Protein AF-A0A2P4X3E7-F1 (afdb_monomer)

Secondary structure (DSSP, 8-state):
-HHHHHHHHHHTT--HHHHHHHHSTTSTTGGGTS-GGGHHHHHHHHHHHHHHHHHHTTPPP-HHHHHHHHHHHIIIIIIIS-GGGT--TTS-HHHHTTSSHHHHHHHHHHHHH-SSSS--HHHHHHHHHHHHHHHHHHHHHTTTTSSPPPPPPPPPPPPPPPS--------------

Organism: NCBI:txid4796

Solvent-accessible surface area (backbone atoms only — not comparable to full-atom values): 10955 Å² total; per-residue (Å²): 107,71,71,59,52,55,54,45,38,56,73,44,65,47,54,68,70,61,50,50,58,42,69,35,90,80,35,63,61,46,56,30,57,42,56,81,90,45,42,70,59,41,51,56,50,38,59,50,49,45,53,51,51,26,60,76,66,75,41,86,77,60,63,70,37,52,52,51,40,47,56,50,44,47,50,47,55,66,68,70,33,61,57,81,78,70,38,51,49,91,56,56,67,78,64,62,72,60,49,62,62,66,57,54,49,48,51,51,52,52,58,73,70,46,94,51,100,78,62,54,70,69,56,48,54,52,52,53,52,50,55,51,52,54,48,54,49,53,59,65,29,36,87,69,70,76,39,84,81,78,87,74,82,78,83,79,78,79,78,82,81,79,87,82,75,79,79,83,76,77,83,79,84,72,89,79,136

Mean predicted aligned error: 15.03 Å

Radius of gyration: 23.13 Å; Cα contacts (8 Å, |Δi|>4): 95; chains: 1; bounding box: 70×56×54 Å

Structure (mmCIF, N/CA/C/O backbone):
data_AF-A0A2P4X3E7-F1
#
_entry.id   AF-A0A2P4X3E7-F1
#
loop_
_atom_site.group_PDB
_atom_site.id
_atom_site.type_symbol
_atom_site.label_atom_id
_atom_site.label_alt_id
_atom_site.label_comp_id
_atom_site.label_asym_id
_atom_site.label_entity_id
_atom_site.label_seq_id
_atom_site.pdbx_PDB_ins_code
_atom_site.Cartn_x
_atom_site.Cartn_y
_atom_site.Cartn_z
_atom_site.occupancy
_atom_site.B_iso_or_equiv
_atom_site.auth_seq_id
_atom_site.auth_comp_id
_atom_site.auth_asym_id
_atom_site.auth_atom_id
_atom_site.pdbx_PDB_model_num
ATOM 1 N N . MET A 1 1 ? 3.777 0.579 -2.668 1.00 79.69 1 MET A N 1
ATOM 2 C CA . MET A 1 1 ? 2.932 1.342 -1.720 1.00 79.69 1 MET A CA 1
ATOM 3 C C . MET A 1 1 ? 2.208 0.460 -0.695 1.00 79.69 1 MET A C 1
ATOM 5 O O . MET A 1 1 ? 2.478 0.625 0.487 1.00 79.69 1 MET A O 1
ATOM 9 N N . LYS A 1 2 ? 1.379 -0.521 -1.100 1.00 82.88 2 LYS A N 1
ATOM 10 C CA . LYS A 1 2 ? 0.604 -1.408 -0.194 1.00 82.88 2 LYS A CA 1
ATOM 11 C C . LYS A 1 2 ? 1.372 -1.946 1.032 1.00 82.88 2 LYS A C 1
ATOM 13 O O . LYS A 1 2 ? 0.907 -1.806 2.158 1.00 82.88 2 LYS A O 1
ATOM 18 N N . GLN A 1 3 ? 2.588 -2.471 0.849 1.00 86.12 3 GLN A N 1
ATOM 19 C CA . GLN A 1 3 ? 3.410 -2.963 1.969 1.00 86.12 3 GLN A CA 1
ATOM 20 C C . GLN A 1 3 ? 3.812 -1.861 2.968 1.00 86.12 3 GLN A C 1
ATOM 22 O O . GLN A 1 3 ? 3.872 -2.103 4.173 1.00 86.12 3 GLN A O 1
ATOM 27 N N . ALA A 1 4 ? 4.098 -0.651 2.483 1.00 89.19 4 ALA A N 1
ATOM 28 C CA . ALA A 1 4 ? 4.439 0.486 3.335 1.00 89.19 4 ALA A CA 1
ATOM 29 C C . ALA A 1 4 ? 3.218 0.961 4.135 1.00 89.19 4 ALA A C 1
ATOM 31 O O . ALA A 1 4 ? 3.348 1.213 5.332 1.00 89.19 4 ALA A O 1
ATOM 32 N N . LEU A 1 5 ? 2.036 0.988 3.506 1.00 92.75 5 LEU A N 1
ATOM 33 C CA . LEU A 1 5 ? 0.773 1.293 4.182 1.00 92.75 5 LEU A CA 1
ATOM 34 C C . LEU A 1 5 ? 0.484 0.280 5.293 1.00 92.75 5 LEU A C 1
ATOM 36 O O . LEU A 1 5 ? 0.276 0.681 6.433 1.00 92.75 5 LEU A O 1
ATOM 40 N N . ARG A 1 6 ? 0.605 -1.024 5.011 1.00 92.62 6 ARG A N 1
ATOM 41 C CA . ARG A 1 6 ? 0.424 -2.080 6.023 1.00 92.62 6 ARG A CA 1
ATOM 42 C C . ARG A 1 6 ? 1.380 -1.935 7.206 1.00 92.62 6 ARG A C 1
ATOM 44 O O . ARG A 1 6 ? 0.975 -2.093 8.353 1.00 92.62 6 ARG A O 1
ATOM 51 N N . ARG A 1 7 ? 2.652 -1.606 6.957 1.00 94.00 7 ARG A N 1
ATOM 52 C CA . ARG A 1 7 ? 3.623 -1.330 8.032 1.00 94.00 7 ARG A CA 1
ATOM 53 C C . ARG A 1 7 ? 3.240 -0.098 8.850 1.00 94.00 7 ARG A C 1
ATOM 55 O O . ARG A 1 7 ? 3.413 -0.110 10.062 1.00 94.00 7 ARG A O 1
ATOM 62 N N . ALA A 1 8 ? 2.732 0.950 8.207 1.00 94.94 8 ALA A N 1
ATOM 63 C CA . ALA A 1 8 ? 2.286 2.150 8.898 1.00 94.94 8 ALA A CA 1
ATOM 64 C C . ALA A 1 8 ? 1.054 1.894 9.774 1.00 94.94 8 ALA A C 1
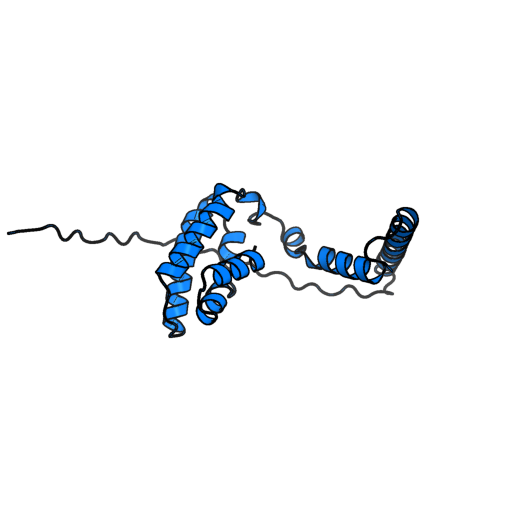ATOM 66 O O . ALA A 1 8 ? 1.071 2.298 10.930 1.00 94.94 8 ALA A O 1
ATOM 67 N N . MET A 1 9 ? 0.059 1.149 9.284 1.00 95.75 9 MET A N 1
ATOM 68 C CA . MET A 1 9 ? -1.118 0.767 10.079 1.00 95.75 9 MET A CA 1
ATOM 69 C C . MET A 1 9 ? -0.726 0.017 11.355 1.00 95.75 9 MET A C 1
ATOM 71 O O . MET A 1 9 ? -1.218 0.330 12.436 1.00 95.75 9 MET A O 1
ATOM 75 N N . LYS A 1 10 ? 0.239 -0.909 11.247 1.00 94.56 10 LYS A N 1
ATOM 76 C CA . LYS A 1 10 ? 0.789 -1.625 12.406 1.00 94.56 10 LYS A CA 1
ATOM 77 C C . LYS A 1 10 ? 1.484 -0.699 13.405 1.00 94.56 10 LYS A C 1
ATOM 79 O O . LYS A 1 10 ? 1.382 -0.931 14.603 1.00 94.56 10 LYS A O 1
ATOM 84 N N . ARG A 1 11 ? 2.167 0.355 12.940 1.00 94.94 11 ARG A N 1
ATOM 85 C CA . ARG A 1 11 ? 2.780 1.362 13.828 1.00 94.94 11 ARG A CA 1
ATOM 86 C C . ARG A 1 11 ? 1.740 2.206 14.562 1.00 94.94 11 ARG A C 1
ATOM 88 O O . ARG A 1 11 ? 1.947 2.484 15.732 1.00 94.94 11 ARG A O 1
ATOM 95 N N . CYS A 1 12 ? 0.625 2.535 13.911 1.00 93.88 12 CYS A N 1
ATOM 96 C CA . CYS A 1 12 ? -0.519 3.215 14.534 1.00 93.88 12 CYS A CA 1
ATOM 97 C C . CYS A 1 12 ? -1.386 2.265 15.389 1.00 93.88 12 CYS A C 1
ATOM 99 O O . CYS A 1 12 ? -2.482 2.631 15.809 1.00 93.88 12 CYS A O 1
ATOM 101 N N . ALA A 1 13 ? -0.934 1.021 15.606 1.00 95.25 13 ALA A N 1
ATOM 102 C CA . ALA A 1 13 ? -1.626 -0.013 16.372 1.00 95.25 13 ALA A CA 1
ATOM 103 C C . ALA A 1 13 ? -3.077 -0.277 15.921 1.00 95.25 13 ALA A C 1
ATOM 105 O O . ALA A 1 13 ? -3.926 -0.645 16.743 1.00 95.25 13 ALA A O 1
ATOM 106 N N . ILE A 1 14 ? -3.380 -0.078 14.631 1.00 95.12 14 ILE A N 1
ATOM 107 C CA . ILE A 1 14 ? -4.696 -0.395 14.060 1.00 95.12 14 ILE A CA 1
ATOM 108 C C . ILE A 1 14 ? -4.924 -1.914 14.198 1.00 95.12 14 ILE A C 1
ATOM 110 O O . ILE A 1 14 ? -4.010 -2.680 13.873 1.00 95.12 14 ILE A O 1
ATOM 114 N N . PRO A 1 15 ? -6.093 -2.363 14.700 1.00 95.00 15 PRO A N 1
ATOM 115 C CA . PRO A 1 15 ? -6.442 -3.781 14.787 1.00 95.00 15 PRO A CA 1
ATOM 116 C C . PRO A 1 15 ? -6.236 -4.521 13.462 1.00 95.00 15 PRO A C 1
ATOM 118 O O . PRO A 1 15 ? -6.411 -3.950 12.384 1.00 95.00 15 PRO A O 1
ATOM 121 N N . GLU A 1 16 ? -5.844 -5.794 13.530 1.00 93.75 16 GLU A N 1
ATOM 122 C CA . GLU A 1 16 ? -5.497 -6.561 12.326 1.00 93.75 16 GLU A CA 1
ATOM 123 C C . GLU A 1 16 ? -6.703 -6.714 11.387 1.00 93.75 16 GLU A C 1
ATOM 125 O O . GLU A 1 16 ? -6.531 -6.573 10.180 1.00 93.75 16 GLU A O 1
ATOM 130 N N . ASP A 1 17 ? -7.915 -6.874 11.918 1.00 93.81 17 ASP A N 1
ATOM 131 C CA . ASP A 1 17 ? -9.139 -6.996 11.115 1.00 93.81 17 ASP A CA 1
ATOM 132 C C . ASP A 1 17 ? -9.420 -5.717 10.308 1.00 93.81 17 ASP A C 1
ATOM 134 O O . ASP A 1 17 ? -9.650 -5.768 9.098 1.00 93.81 17 ASP A O 1
ATOM 138 N N . GLU A 1 18 ? -9.270 -4.544 10.934 1.00 94.44 18 GLU A N 1
ATOM 139 C CA . GLU A 1 18 ? -9.364 -3.247 10.250 1.00 94.44 18 GLU A CA 1
ATOM 140 C C . GLU A 1 18 ? -8.248 -3.078 9.201 1.00 94.44 18 GLU A C 1
ATOM 142 O O . GLU A 1 18 ? -8.476 -2.563 8.101 1.00 94.44 18 GLU A O 1
ATOM 147 N N . CYS A 1 19 ? -7.030 -3.544 9.508 1.00 93.44 19 CYS A N 1
ATOM 148 C CA . CYS A 1 19 ? -5.923 -3.535 8.552 1.00 93.44 19 CYS A CA 1
ATOM 149 C C . CYS A 1 19 ? -6.231 -4.403 7.327 1.00 93.44 19 CYS A C 1
ATOM 151 O O . CYS A 1 19 ? -5.917 -4.002 6.207 1.00 93.44 19 CYS A O 1
ATOM 153 N N . LEU A 1 20 ? -6.801 -5.595 7.517 1.00 92.94 20 LEU A N 1
ATOM 154 C CA . LEU A 1 20 ? -7.159 -6.498 6.422 1.00 92.94 20 LEU A CA 1
ATOM 155 C C . LEU A 1 20 ? -8.230 -5.876 5.523 1.00 92.94 20 LEU A C 1
ATOM 157 O O . LEU A 1 20 ? -8.088 -5.911 4.299 1.00 92.94 20 LEU A O 1
ATOM 161 N N . ILE A 1 21 ? -9.229 -5.219 6.116 1.00 92.75 21 ILE A N 1
ATOM 162 C CA . ILE A 1 21 ? -10.257 -4.470 5.385 1.00 92.75 21 ILE A CA 1
ATOM 163 C C . ILE A 1 21 ? -9.619 -3.390 4.510 1.00 92.75 21 ILE A C 1
ATOM 165 O O . ILE A 1 21 ? -9.831 -3.377 3.298 1.00 92.75 21 ILE A O 1
ATOM 169 N N . GLY A 1 22 ? -8.765 -2.538 5.087 1.00 90.44 22 GLY A N 1
ATOM 170 C CA . GLY A 1 22 ? -8.054 -1.514 4.322 1.00 90.44 22 GLY A CA 1
ATOM 171 C C . GLY A 1 22 ? -7.183 -2.105 3.207 1.00 90.44 22 GLY A C 1
ATOM 172 O O . GLY A 1 22 ? -7.111 -1.569 2.106 1.00 90.44 22 GLY A O 1
ATOM 173 N N . MET A 1 23 ? -6.531 -3.239 3.465 1.00 92.62 23 MET A N 1
ATOM 174 C CA . MET A 1 23 ? -5.645 -3.910 2.508 1.00 92.62 23 MET A CA 1
ATOM 175 C C . MET A 1 23 ? -6.372 -4.700 1.412 1.00 92.62 23 MET A C 1
ATOM 177 O O . MET A 1 23 ? -5.713 -5.177 0.478 1.00 92.62 23 MET A O 1
ATOM 181 N N . THR A 1 24 ? -7.697 -4.827 1.506 1.00 89.75 24 THR A N 1
ATOM 182 C CA . THR A 1 24 ? -8.521 -5.514 0.511 1.00 89.75 24 THR A CA 1
ATOM 183 C C . THR A 1 24 ? -8.438 -4.797 -0.838 1.00 89.75 24 THR A C 1
ATOM 185 O O . THR A 1 24 ? -8.183 -3.594 -0.919 1.00 89.75 24 THR A O 1
ATOM 188 N N . GLN A 1 25 ? -8.604 -5.555 -1.922 1.00 83.38 25 GLN A N 1
ATOM 189 C CA . GLN A 1 25 ? -8.647 -4.992 -3.267 1.00 83.38 25 GLN A CA 1
ATOM 190 C C . GLN A 1 25 ? -9.795 -3.977 -3.410 1.00 83.38 25 GLN A C 1
ATOM 192 O O . GLN A 1 25 ? -10.888 -4.170 -2.866 1.00 83.38 25 GLN A O 1
ATOM 197 N N . GLY A 1 26 ? -9.524 -2.903 -4.149 1.00 82.31 26 GLY A N 1
ATOM 198 C CA . GLY A 1 26 ? -10.451 -1.800 -4.400 1.00 82.31 26 GLY A CA 1
ATOM 199 C C . GLY A 1 26 ? -10.543 -0.773 -3.269 1.00 82.31 26 GLY A C 1
ATOM 200 O O . GLY A 1 26 ? -11.503 -0.017 -3.242 1.00 82.31 26 GLY A O 1
ATOM 201 N N . VAL A 1 27 ? -9.590 -0.743 -2.332 1.00 90.31 27 VAL A N 1
ATOM 202 C CA . VAL A 1 27 ? -9.550 0.237 -1.232 1.00 90.31 27 VAL A CA 1
ATOM 203 C C . VAL A 1 27 ? -8.329 1.145 -1.400 1.00 90.31 27 VAL A C 1
ATOM 205 O O . VAL A 1 27 ? -8.408 2.173 -2.065 1.00 90.31 27 VAL A O 1
ATOM 208 N N . PHE A 1 28 ? -7.161 0.779 -0.858 1.00 89.69 28 PHE A N 1
ATOM 209 C CA . PHE A 1 28 ? -5.951 1.609 -0.995 1.00 89.69 28 PHE A CA 1
ATOM 210 C C . PHE A 1 28 ? -5.301 1.559 -2.383 1.00 89.69 28 PHE A C 1
ATOM 212 O O . PHE A 1 28 ? -4.601 2.496 -2.757 1.00 89.69 28 PHE A O 1
ATOM 219 N N . ASP A 1 29 ? -5.479 0.475 -3.137 1.00 85.94 29 ASP A N 1
ATOM 220 C CA . ASP A 1 29 ? -5.048 0.377 -4.541 1.00 85.94 29 ASP A CA 1
ATOM 221 C C . ASP A 1 29 ? -5.764 1.367 -5.445 1.00 85.94 29 ASP A C 1
ATOM 223 O O . ASP A 1 29 ? -5.139 1.867 -6.376 1.00 85.94 29 ASP A O 1
ATOM 227 N N . THR A 1 30 ? -7.018 1.692 -5.149 1.00 87.38 30 THR A N 1
ATOM 228 C CA . THR A 1 30 ? -7.791 2.672 -5.911 1.00 87.38 30 THR A CA 1
ATOM 229 C C . THR A 1 30 ? -7.052 4.007 -6.002 1.00 87.38 30 THR A C 1
ATOM 231 O O . THR A 1 30 ? -6.933 4.571 -7.081 1.00 87.38 30 THR A O 1
ATOM 234 N N . LEU A 1 31 ? -6.419 4.459 -4.913 1.00 88.56 31 LEU A N 1
ATOM 235 C CA . LEU A 1 31 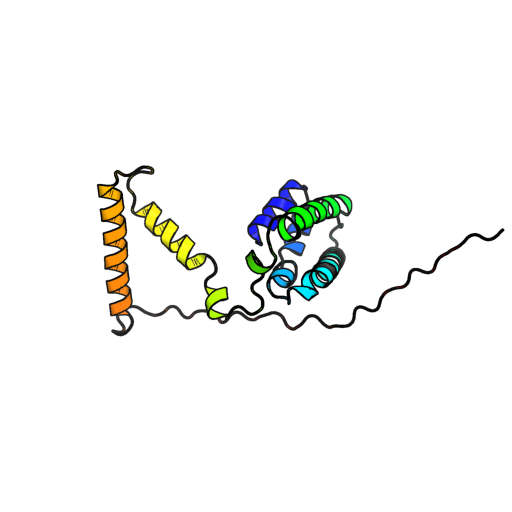? -5.640 5.704 -4.916 1.00 88.56 31 LEU A CA 1
ATOM 236 C C . LEU A 1 31 ? -4.470 5.687 -5.904 1.00 88.56 31 LEU A C 1
ATOM 238 O O . LEU A 1 31 ? -4.058 6.741 -6.369 1.00 88.56 31 LEU A O 1
ATOM 242 N N . THR A 1 32 ? -3.919 4.509 -6.209 1.00 87.00 32 THR A N 1
ATOM 243 C CA . THR A 1 32 ? -2.750 4.372 -7.090 1.00 87.00 32 THR A CA 1
ATOM 244 C C . THR A 1 32 ? -3.101 4.362 -8.570 1.00 87.00 32 THR A C 1
ATOM 246 O O . THR A 1 32 ? -2.191 4.390 -9.385 1.00 87.00 32 THR A O 1
ATOM 249 N N . VAL A 1 33 ? -4.385 4.284 -8.919 1.00 84.31 33 VAL A N 1
ATOM 250 C CA . VAL A 1 33 ? -4.845 4.103 -10.304 1.00 84.31 33 VAL A CA 1
ATOM 251 C C . VAL A 1 33 ? -5.850 5.162 -10.743 1.00 84.31 33 VAL A C 1
ATOM 253 O O . VAL A 1 33 ? -6.400 5.044 -11.827 1.00 84.31 33 VAL A O 1
ATOM 256 N N . ILE A 1 34 ? -6.113 6.169 -9.912 1.00 84.31 34 ILE A N 1
ATOM 257 C CA . ILE A 1 34 ? -7.006 7.288 -10.235 1.00 84.31 34 ILE A CA 1
ATOM 258 C C . ILE A 1 34 ? -6.206 8.482 -10.735 1.00 84.31 34 ILE A C 1
ATOM 260 O O . ILE A 1 34 ? -5.041 8.647 -10.375 1.00 84.31 34 ILE A O 1
ATOM 264 N N . GLU A 1 35 ? -6.848 9.337 -11.522 1.00 86.25 35 GLU A N 1
ATOM 265 C CA . GLU A 1 35 ? -6.251 10.583 -11.994 1.00 86.25 35 GLU A CA 1
ATOM 266 C C . GLU A 1 35 ? -5.716 11.438 -10.836 1.00 86.25 35 GLU A C 1
ATOM 268 O O . GLU A 1 35 ? -6.296 11.478 -9.747 1.00 86.25 35 GLU A O 1
ATOM 273 N N . HIS A 1 36 ? -4.593 12.125 -11.068 1.00 86.31 36 HIS A N 1
ATOM 274 C CA . HIS A 1 36 ? -3.872 12.861 -10.026 1.00 86.31 36 HIS A CA 1
ATOM 275 C C . HIS A 1 36 ? -4.756 13.915 -9.342 1.00 86.31 36 HIS A C 1
ATOM 277 O O . HIS A 1 36 ? -4.721 14.043 -8.119 1.00 86.31 36 HIS A O 1
ATOM 283 N N . GLU A 1 37 ? -5.606 14.602 -10.107 1.00 86.38 37 GLU A N 1
ATOM 284 C CA . GLU A 1 37 ? -6.549 15.607 -9.597 1.00 86.38 37 GLU A CA 1
ATOM 285 C C . GLU A 1 37 ? -7.642 14.998 -8.706 1.00 86.38 37 GLU A C 1
ATOM 287 O O . GLU A 1 37 ? -8.173 15.650 -7.807 1.00 86.38 37 GLU A O 1
ATOM 292 N N . GLN A 1 38 ? -7.953 13.715 -8.900 1.00 88.69 38 GLN A N 1
ATOM 293 C CA . GLN A 1 38 ? -8.983 13.012 -8.141 1.00 88.69 38 GLN A CA 1
ATOM 294 C C . GLN A 1 38 ? -8.446 12.406 -6.840 1.00 88.69 38 GLN A C 1
ATOM 296 O O . GLN A 1 38 ? -9.236 11.897 -6.048 1.00 88.69 38 GLN A O 1
ATOM 301 N N . VAL A 1 39 ? -7.136 12.461 -6.565 1.00 88.19 39 VAL A N 1
ATOM 302 C CA . VAL A 1 39 ? -6.526 11.805 -5.392 1.00 88.19 39 VAL A CA 1
ATOM 303 C C . VAL A 1 39 ? -7.131 12.285 -4.073 1.00 88.19 39 VAL A C 1
ATOM 305 O O . VAL A 1 39 ? -7.420 11.465 -3.200 1.00 88.19 39 VAL A O 1
ATOM 308 N N . GLU A 1 40 ? -7.401 13.582 -3.925 1.00 89.00 40 GLU A N 1
ATOM 309 C CA . GLU A 1 40 ? -8.040 14.107 -2.712 1.00 89.00 40 GLU A CA 1
ATOM 310 C C . GLU A 1 40 ? -9.465 13.566 -2.523 1.00 89.00 40 GLU A C 1
ATOM 312 O O . GLU A 1 40 ? -9.851 13.180 -1.414 1.00 89.00 40 GLU A O 1
ATOM 317 N N . ARG A 1 41 ? -10.243 13.475 -3.611 1.00 89.88 41 ARG A N 1
ATOM 318 C CA . ARG A 1 41 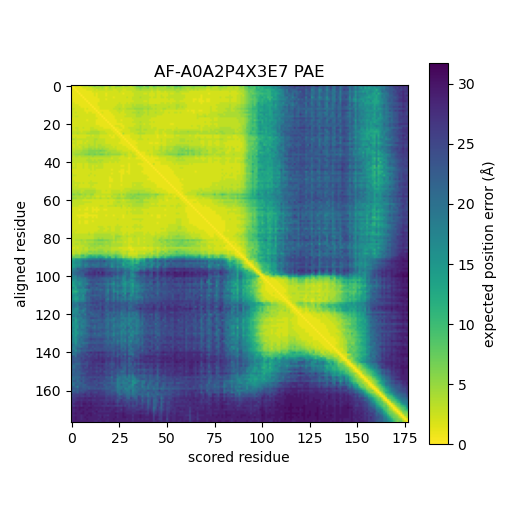? -11.587 12.871 -3.600 1.00 89.88 41 ARG A CA 1
ATOM 319 C C . ARG A 1 41 ? -11.505 11.370 -3.321 1.00 89.88 41 ARG A C 1
ATOM 321 O O . ARG A 1 41 ? -12.259 10.861 -2.493 1.00 89.88 41 ARG A O 1
ATOM 328 N N . GLY A 1 42 ? -10.529 10.690 -3.915 1.00 90.88 42 GLY A N 1
ATOM 329 C CA . GLY A 1 42 ? -10.222 9.286 -3.672 1.00 90.88 42 GLY A CA 1
ATOM 330 C C . GLY A 1 42 ? -9.922 9.006 -2.202 1.00 90.88 42 GLY A C 1
ATOM 331 O O . GLY A 1 42 ? -10.425 8.033 -1.653 1.00 90.88 42 GLY A O 1
ATOM 332 N N . ILE A 1 43 ? -9.174 9.875 -1.513 1.00 92.56 43 ILE A N 1
ATOM 333 C CA . ILE A 1 43 ? -8.897 9.714 -0.074 1.00 92.56 43 ILE A CA 1
ATOM 334 C C . ILE A 1 43 ? -10.191 9.785 0.744 1.00 92.56 43 ILE A C 1
ATOM 336 O O . ILE A 1 43 ? -10.389 8.964 1.645 1.00 92.56 43 ILE A O 1
ATOM 340 N N . LYS A 1 44 ? -11.088 10.733 0.439 1.00 93.31 44 LYS A N 1
ATOM 341 C CA . LYS A 1 44 ? -12.402 10.828 1.102 1.00 93.31 44 LYS A CA 1
ATOM 342 C C . LYS A 1 44 ? -13.224 9.559 0.868 1.00 93.31 44 LYS A C 1
ATOM 344 O O . LYS A 1 44 ? -13.783 9.015 1.821 1.00 93.31 44 LYS A O 1
ATOM 349 N N . TRP A 1 45 ? -13.228 9.062 -0.368 1.00 94.44 45 TRP A N 1
ATOM 350 C CA . TRP A 1 45 ? -13.891 7.814 -0.729 1.00 94.44 45 TRP A CA 1
ATOM 351 C C . TRP A 1 45 ? -13.312 6.622 0.046 1.00 94.44 45 TRP A C 1
ATOM 353 O O . TRP A 1 45 ? -14.066 5.922 0.711 1.00 94.44 45 TRP A O 1
ATOM 363 N N . VAL A 1 46 ? -11.985 6.453 0.093 1.00 93.81 46 VAL A N 1
ATOM 364 C CA . VAL A 1 46 ? -11.328 5.354 0.828 1.00 93.81 46 VAL A CA 1
ATOM 365 C C . VAL A 1 46 ? -11.624 5.410 2.327 1.00 93.81 46 VAL A C 1
ATOM 367 O O . VAL A 1 46 ? -11.868 4.379 2.949 1.00 93.81 46 VAL A O 1
ATOM 370 N N . ARG A 1 47 ? -11.645 6.606 2.932 1.00 94.38 47 ARG A N 1
ATOM 371 C CA . ARG A 1 47 ? -12.040 6.775 4.343 1.00 94.38 47 ARG A CA 1
ATOM 372 C C . ARG A 1 47 ? -13.461 6.274 4.596 1.00 94.38 47 ARG A C 1
ATOM 374 O O . ARG A 1 47 ? -13.701 5.638 5.621 1.00 94.38 47 ARG A O 1
ATOM 381 N N . ARG A 1 48 ? -14.393 6.574 3.688 1.00 93.56 48 ARG A N 1
ATOM 382 C CA . ARG A 1 48 ? -15.780 6.096 3.753 1.00 93.56 48 ARG A CA 1
ATOM 383 C C . ARG A 1 48 ? -15.856 4.587 3.525 1.00 93.56 48 ARG A C 1
ATOM 385 O O . ARG A 1 48 ? -16.501 3.904 4.310 1.00 93.56 48 ARG A O 1
ATOM 392 N N . GLU A 1 49 ? -15.143 4.081 2.526 1.00 94.25 49 GLU A N 1
ATOM 393 C CA . GLU A 1 49 ? -15.116 2.666 2.150 1.00 94.25 49 GLU A CA 1
ATOM 394 C C . GLU A 1 49 ? -14.628 1.779 3.302 1.00 94.25 49 GLU A C 1
ATOM 396 O O . GLU A 1 49 ? -15.255 0.774 3.625 1.00 94.25 49 GLU A O 1
ATOM 401 N N . ILE A 1 50 ? -13.551 2.176 3.991 1.00 93.38 50 ILE A N 1
ATOM 402 C CA . ILE A 1 50 ? -13.045 1.436 5.158 1.00 93.38 50 ILE A CA 1
ATOM 403 C C . ILE A 1 50 ? -14.106 1.392 6.261 1.00 93.38 50 ILE A C 1
ATOM 405 O O . ILE A 1 50 ? -14.365 0.325 6.808 1.00 93.38 50 ILE A O 1
ATOM 409 N N . LYS A 1 51 ? -14.761 2.520 6.566 1.00 94.12 51 LYS A N 1
ATOM 410 C CA . LYS A 1 51 ? -15.829 2.564 7.577 1.00 94.12 51 LYS A CA 1
ATOM 411 C C . LYS A 1 51 ? -17.007 1.665 7.202 1.00 94.12 51 LYS A C 1
ATOM 413 O O . LYS A 1 51 ? -17.495 0.931 8.055 1.00 94.12 51 LYS A O 1
ATOM 418 N N . GLN A 1 52 ? -17.443 1.708 5.943 1.00 93.44 52 GLN A N 1
ATOM 419 C CA . GLN A 1 52 ? -18.542 0.881 5.443 1.00 93.44 52 GLN A CA 1
ATOM 420 C C . GLN A 1 52 ? -18.203 -0.609 5.514 1.00 93.44 52 GLN A C 1
ATOM 422 O O . GLN A 1 52 ? -19.010 -1.393 6.007 1.00 93.44 52 GLN A O 1
ATOM 427 N N . ARG A 1 53 ? -16.994 -1.006 5.099 1.00 94.44 53 ARG A N 1
ATOM 428 C CA . ARG A 1 53 ? -16.553 -2.404 5.181 1.00 94.44 53 ARG A CA 1
ATOM 429 C C . ARG A 1 53 ? -16.343 -2.878 6.617 1.00 94.44 53 ARG A C 1
ATOM 431 O O . ARG A 1 53 ? -16.663 -4.024 6.904 1.00 94.44 53 ARG A O 1
ATOM 438 N N . CYS A 1 54 ? -15.871 -2.018 7.523 1.00 93.44 54 CYS A N 1
ATOM 439 C CA . CYS A 1 54 ? -15.833 -2.328 8.955 1.00 93.44 54 CYS A CA 1
ATOM 440 C C . CYS A 1 54 ? -17.241 -2.579 9.504 1.00 93.44 54 CYS A C 1
ATOM 442 O O . CYS A 1 54 ? -17.457 -3.597 10.151 1.00 93.44 54 CYS A O 1
ATOM 444 N N . ALA A 1 55 ? -18.212 -1.717 9.181 1.00 93.44 55 ALA A N 1
ATOM 445 C CA . ALA A 1 55 ? -19.600 -1.904 9.600 1.00 93.44 55 ALA A CA 1
ATOM 446 C C . ALA A 1 55 ? -20.211 -3.200 9.039 1.00 93.44 55 ALA A C 1
ATOM 448 O O . ALA A 1 55 ? -20.828 -3.955 9.782 1.00 93.44 55 ALA A O 1
ATOM 449 N N . ALA A 1 56 ? -19.991 -3.491 7.753 1.00 93.50 56 ALA A N 1
ATOM 450 C CA . ALA A 1 56 ? -20.480 -4.711 7.109 1.00 93.50 56 ALA A CA 1
ATOM 451 C C . ALA A 1 56 ? -19.835 -5.995 7.663 1.00 93.50 56 ALA A C 1
ATOM 453 O O . ALA A 1 56 ? -20.457 -7.052 7.633 1.00 93.50 56 ALA A O 1
ATOM 454 N N . ALA A 1 57 ? -18.598 -5.909 8.156 1.00 92.19 57 ALA A N 1
ATOM 455 C CA . ALA A 1 57 ? -17.878 -7.017 8.780 1.00 92.19 57 ALA A CA 1
ATOM 456 C C . ALA A 1 57 ? -18.078 -7.097 10.307 1.00 92.19 57 ALA A C 1
ATOM 458 O O . ALA A 1 57 ? -17.412 -7.903 10.950 1.00 92.19 57 ALA A O 1
ATOM 459 N N . GLU A 1 58 ? -18.938 -6.248 10.889 1.00 93.69 58 GLU A N 1
ATOM 460 C CA . GLU A 1 58 ? -19.142 -6.116 12.343 1.00 93.69 58 GLU A CA 1
ATOM 461 C C . GLU A 1 58 ? -17.843 -5.827 13.130 1.00 93.69 58 GLU A C 1
ATOM 463 O O . GLU A 1 58 ? -17.705 -6.152 14.309 1.00 93.69 58 GLU A O 1
ATOM 468 N N . VAL A 1 59 ? -16.877 -5.166 12.485 1.00 93.31 59 VAL A N 1
ATOM 469 C CA . VAL A 1 59 ? -15.599 -4.760 13.081 1.00 93.31 59 VAL A CA 1
ATOM 470 C C . VAL A 1 59 ? -15.701 -3.319 13.578 1.00 93.31 59 VAL A C 1
ATOM 472 O O . VAL A 1 59 ? -16.062 -2.406 12.833 1.00 93.31 59 VAL A O 1
ATOM 475 N N . ALA A 1 60 ? -15.333 -3.082 14.839 1.00 92.56 60 ALA A N 1
ATOM 476 C CA . ALA A 1 60 ? -15.282 -1.734 15.398 1.00 92.56 60 ALA A CA 1
ATOM 477 C C . ALA A 1 60 ? -14.229 -0.874 14.675 1.00 92.56 60 ALA A C 1
ATOM 479 O O . ALA A 1 60 ? -13.086 -1.291 14.516 1.00 92.56 60 ALA A O 1
ATOM 480 N N . TYR A 1 61 ? -14.602 0.341 14.264 1.00 93.44 61 TYR A N 1
ATOM 481 C CA . TYR A 1 61 ? -13.696 1.268 13.581 1.00 93.44 61 TYR A CA 1
ATOM 482 C C . TYR A 1 61 ? -12.931 2.152 14.579 1.00 93.44 61 TYR A C 1
ATOM 484 O O . TYR A 1 61 ? -13.521 2.966 15.297 1.00 93.44 61 TYR A O 1
ATOM 492 N N . SER A 1 62 ? -11.602 2.049 14.589 1.00 94.31 62 SER A N 1
ATOM 493 C CA . SER A 1 62 ? -10.728 2.793 15.504 1.00 94.31 62 SER A CA 1
ATOM 494 C C . SER A 1 62 ? -10.457 4.227 15.025 1.00 94.31 62 SER A C 1
ATOM 496 O O . SER A 1 62 ? -9.408 4.508 14.439 1.00 94.31 62 SER A O 1
ATOM 498 N N . VAL A 1 63 ? -11.375 5.161 15.302 1.00 93.38 63 VAL A N 1
ATOM 499 C CA . VAL A 1 63 ? -11.327 6.553 14.794 1.00 93.38 63 VAL A CA 1
ATOM 500 C C . VAL A 1 63 ? -9.973 7.243 15.010 1.00 93.38 63 VAL A C 1
ATOM 502 O O . VAL A 1 63 ? -9.376 7.718 14.041 1.00 93.38 63 VAL A O 1
ATOM 505 N N . GLU A 1 64 ? -9.455 7.261 16.241 1.00 95.12 64 GLU A N 1
ATOM 506 C CA . GLU A 1 64 ? -8.208 7.977 16.557 1.00 95.12 64 GLU A CA 1
ATOM 507 C C . GLU A 1 64 ? -6.973 7.347 15.897 1.00 95.12 64 GLU A C 1
ATOM 509 O O . GLU A 1 64 ? -6.101 8.056 15.395 1.00 95.12 64 GLU A O 1
ATOM 514 N N . LYS A 1 65 ? -6.921 6.013 15.798 1.00 95.69 65 LYS A N 1
ATOM 515 C CA . LYS A 1 65 ? -5.802 5.309 15.151 1.00 95.69 65 LYS A CA 1
ATOM 516 C C . LYS A 1 65 ? -5.782 5.555 13.646 1.00 95.69 65 LYS A C 1
ATOM 518 O O . LYS A 1 65 ? -4.726 5.780 13.054 1.00 95.69 65 LYS A O 1
ATOM 523 N N . TRP A 1 66 ? -6.959 5.567 13.021 1.00 95.88 66 TRP A N 1
ATOM 524 C CA . TRP A 1 66 ? -7.084 5.935 11.615 1.00 95.88 66 TRP A CA 1
ATOM 525 C C . TRP A 1 66 ? -6.723 7.398 11.375 1.00 95.88 66 TRP A C 1
ATOM 527 O O . TRP A 1 66 ? -6.069 7.698 10.380 1.00 95.88 66 TRP A O 1
ATOM 537 N N . LYS A 1 67 ? -7.082 8.311 12.282 1.00 95.94 67 LYS A N 1
ATOM 538 C CA . LYS A 1 67 ? -6.677 9.722 12.206 1.00 95.94 67 LYS A CA 1
ATOM 539 C C . LYS A 1 67 ? -5.152 9.882 12.232 1.00 95.94 67 LYS A C 1
ATOM 541 O O . LYS A 1 67 ? -4.606 10.639 11.423 1.00 95.94 67 LYS A O 1
ATOM 546 N N . GLU A 1 68 ? -4.458 9.134 13.089 1.00 96.12 68 GLU A N 1
ATOM 547 C CA . GLU A 1 68 ? -2.991 9.100 13.121 1.00 96.12 68 GLU A CA 1
ATOM 548 C C . GLU A 1 68 ? -2.410 8.546 11.809 1.00 96.12 68 GLU A C 1
ATOM 550 O O . GLU A 1 68 ? -1.523 9.157 11.202 1.00 96.12 68 GLU A O 1
ATOM 555 N N . PHE A 1 69 ? -2.958 7.433 11.313 1.00 96.88 69 PHE A N 1
ATOM 556 C CA . PHE A 1 69 ? -2.549 6.849 10.036 1.00 96.88 69 PHE A CA 1
ATOM 557 C C . PHE A 1 69 ? -2.732 7.822 8.865 1.00 96.88 69 PHE A C 1
ATOM 559 O O . PHE A 1 69 ? -1.839 7.946 8.027 1.00 96.88 69 PHE A O 1
ATOM 566 N N . TRP A 1 70 ? -3.856 8.536 8.799 1.0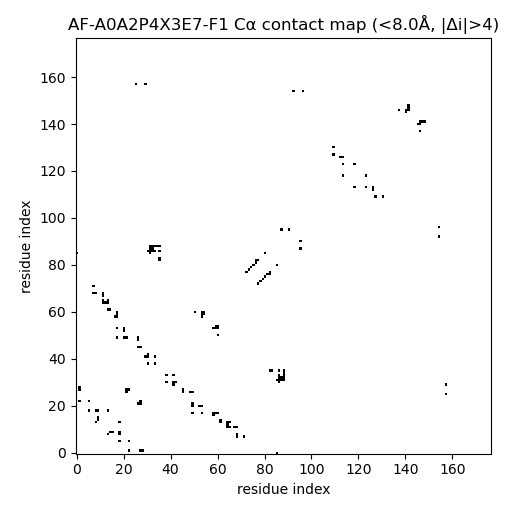0 96.31 70 TRP A N 1
ATOM 567 C CA . TRP A 1 70 ? -4.116 9.500 7.731 1.00 96.31 70 TRP A CA 1
ATOM 568 C C . TRP A 1 70 ? -3.194 10.715 7.810 1.00 96.31 70 TRP A C 1
ATOM 570 O O . TRP A 1 70 ? -2.694 11.157 6.778 1.00 96.31 70 TRP A O 1
ATOM 580 N N . SER A 1 71 ? -2.866 11.175 9.018 1.00 95.69 71 SER A N 1
ATOM 581 C CA . SER A 1 71 ? -1.841 12.207 9.227 1.00 95.69 71 SER A CA 1
ATOM 582 C C . SER A 1 71 ? -0.472 11.754 8.702 1.00 95.69 71 SER A C 1
ATOM 584 O O . SER A 1 71 ? 0.249 12.516 8.051 1.00 95.69 71 SER A O 1
ATOM 586 N N . TYR A 1 72 ? -0.107 10.489 8.943 1.00 95.38 72 TYR A N 1
ATOM 587 C CA . TYR A 1 72 ? 1.077 9.881 8.336 1.00 95.38 72 TYR A CA 1
ATOM 588 C C . TYR A 1 72 ? 0.967 9.829 6.807 1.00 95.38 72 TYR A C 1
ATOM 590 O O . TYR A 1 72 ? 1.914 10.217 6.122 1.00 95.38 72 TYR A O 1
ATOM 598 N N . PHE A 1 73 ? -0.171 9.375 6.277 1.00 94.62 73 PHE A N 1
ATOM 599 C CA . PHE A 1 73 ? -0.384 9.207 4.845 1.00 94.62 73 PHE A CA 1
ATOM 600 C C . PHE A 1 73 ? -0.212 10.526 4.097 1.00 94.62 73 PHE A C 1
ATOM 602 O O . PHE A 1 73 ? 0.561 10.582 3.149 1.00 94.62 73 PHE A O 1
ATOM 609 N N . GLU A 1 74 ? -0.870 11.592 4.549 1.00 94.00 74 GLU A N 1
ATOM 610 C CA . GLU A 1 74 ? -0.788 12.916 3.927 1.00 94.00 74 GLU A CA 1
ATOM 611 C C . GLU A 1 74 ? 0.647 13.455 3.966 1.00 94.00 74 GLU A C 1
ATOM 613 O O . GLU A 1 74 ? 1.187 13.913 2.958 1.00 94.00 74 GLU A O 1
ATOM 618 N N . ARG A 1 75 ? 1.323 13.333 5.114 1.00 94.94 75 ARG A N 1
ATOM 619 C CA . ARG A 1 75 ? 2.717 13.771 5.252 1.00 94.94 75 ARG A CA 1
ATOM 620 C C . ARG A 1 75 ? 3.664 13.012 4.323 1.00 94.94 75 ARG A C 1
ATOM 622 O O . ARG A 1 75 ? 4.556 13.621 3.743 1.00 94.94 75 ARG A O 1
ATOM 629 N N . THR A 1 76 ? 3.503 11.700 4.190 1.00 93.38 76 THR A N 1
ATOM 630 C CA . THR A 1 76 ? 4.423 10.876 3.399 1.00 93.38 76 THR A CA 1
ATOM 631 C C . THR A 1 76 ? 4.074 10.881 1.911 1.00 93.38 76 THR A C 1
ATOM 633 O O . THR A 1 76 ? 4.952 11.107 1.090 1.00 93.38 76 THR A O 1
ATOM 636 N N . TRP A 1 77 ? 2.817 10.655 1.543 1.00 93.44 77 TRP A N 1
ATOM 637 C CA . TRP A 1 77 ? 2.418 10.398 0.154 1.00 93.44 77 TRP A CA 1
ATOM 638 C C . TRP A 1 77 ? 1.896 11.623 -0.594 1.00 93.44 77 TRP A C 1
ATOM 640 O O . TRP A 1 77 ? 1.841 11.568 -1.817 1.00 93.44 77 TRP A O 1
ATOM 650 N N . LEU A 1 78 ? 1.540 12.708 0.103 1.00 91.19 78 LEU A N 1
ATOM 651 C CA . LEU A 1 78 ? 1.131 13.963 -0.544 1.00 91.19 78 LEU A CA 1
ATOM 652 C C . LEU A 1 78 ? 2.179 15.072 -0.405 1.00 91.19 78 LEU A C 1
ATOM 654 O O . LEU A 1 78 ? 2.319 15.889 -1.306 1.00 91.19 78 LEU A O 1
ATOM 658 N N . LYS A 1 79 ? 2.913 15.123 0.718 1.00 91.06 79 LYS A N 1
ATOM 659 C CA . LYS A 1 79 ? 3.915 16.181 0.966 1.00 91.06 79 LYS A CA 1
ATOM 660 C C . LYS A 1 79 ? 5.351 15.760 0.658 1.00 91.06 79 LYS A C 1
ATOM 662 O O . LYS A 1 79 ? 6.105 16.554 0.111 1.00 91.06 79 LYS A O 1
ATOM 667 N N . GLN A 1 80 ? 5.760 14.552 1.054 1.00 92.06 80 GLN A N 1
ATOM 668 C CA . GLN A 1 80 ? 7.149 14.100 0.892 1.00 92.06 80 GLN A CA 1
ATOM 669 C C . GLN A 1 80 ? 7.417 13.463 -0.478 1.00 92.06 80 GLN A C 1
ATOM 671 O O . GLN A 1 80 ? 8.489 13.672 -1.044 1.00 92.06 80 GLN A O 1
ATOM 676 N N . TYR A 1 81 ? 6.476 12.678 -0.999 1.00 87.81 81 TYR A N 1
ATOM 677 C CA . TYR A 1 81 ? 6.562 12.073 -2.328 1.00 87.81 81 TYR A CA 1
ATOM 678 C C . TYR A 1 81 ? 5.559 12.734 -3.275 1.00 87.81 81 TYR A C 1
ATOM 680 O O . TYR A 1 81 ? 4.414 12.942 -2.882 1.00 87.81 81 TYR A O 1
ATOM 688 N N . SER A 1 82 ? 5.970 13.021 -4.517 1.00 86.75 82 SER A N 1
ATOM 689 C CA . SER A 1 82 ? 5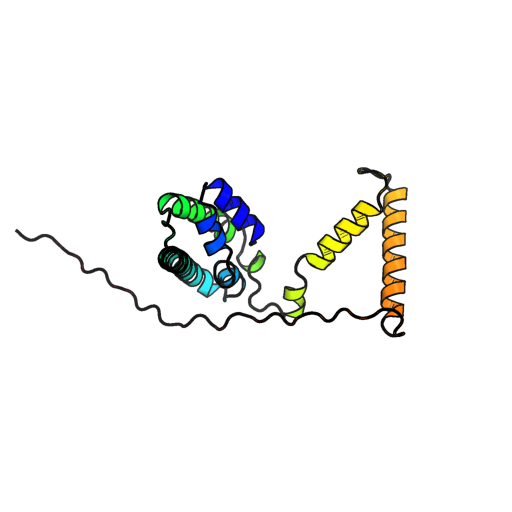.024 13.445 -5.560 1.00 86.75 82 SER A CA 1
ATOM 690 C C . SER A 1 82 ? 4.069 12.305 -5.906 1.00 86.75 82 SER A C 1
ATOM 692 O O . SER A 1 82 ? 4.470 11.136 -5.874 1.00 86.75 82 SER A O 1
ATOM 694 N N . ILE A 1 83 ? 2.835 12.647 -6.283 1.00 85.69 83 ILE A N 1
ATOM 695 C CA . ILE A 1 83 ? 1.812 11.692 -6.732 1.00 85.69 83 ILE A CA 1
ATOM 696 C C . ILE A 1 83 ? 2.341 10.852 -7.902 1.00 85.69 83 ILE A C 1
ATOM 698 O O . ILE A 1 83 ? 2.191 9.632 -7.883 1.00 85.69 83 ILE A O 1
ATOM 702 N N . ASP A 1 84 ? 3.093 11.461 -8.825 1.00 83.62 84 ASP A N 1
ATOM 703 C CA . ASP A 1 84 ? 3.677 10.795 -10.004 1.00 83.62 84 ASP A CA 1
ATOM 704 C C . ASP A 1 84 ? 4.627 9.632 -9.659 1.00 83.62 84 ASP A C 1
ATOM 706 O O . ASP A 1 84 ? 4.933 8.791 -10.500 1.00 83.62 84 ASP A O 1
ATOM 710 N N . VAL A 1 85 ? 5.150 9.586 -8.428 1.00 83.12 85 VAL A N 1
ATOM 711 C CA . VAL A 1 85 ? 6.122 8.565 -8.000 1.00 83.12 85 VAL A CA 1
ATOM 712 C C . VAL A 1 85 ? 5.435 7.264 -7.581 1.00 83.12 85 VAL A C 1
ATOM 714 O O . VAL A 1 85 ? 6.060 6.200 -7.585 1.00 83.12 85 VAL A O 1
ATOM 717 N N . TRP A 1 86 ? 4.170 7.326 -7.167 1.00 87.19 86 TRP A N 1
ATOM 718 C CA . TRP A 1 86 ? 3.456 6.176 -6.606 1.00 87.19 86 TRP A CA 1
ATOM 719 C C . TRP A 1 86 ? 2.116 5.884 -7.280 1.00 87.19 86 TRP A C 1
ATOM 721 O O . TRP A 1 86 ? 1.620 4.761 -7.145 1.00 87.19 86 TRP A O 1
ATOM 731 N N . ASN A 1 87 ? 1.550 6.856 -7.988 1.00 86.94 87 ASN A N 1
ATOM 732 C CA . ASN A 1 87 ? 0.389 6.689 -8.842 1.00 86.94 87 ASN A CA 1
ATOM 733 C C . ASN A 1 87 ? 0.836 6.170 -10.219 1.00 86.94 87 ASN A C 1
ATOM 735 O O . ASN A 1 87 ? 1.893 6.538 -10.725 1.00 86.94 87 ASN A O 1
ATOM 739 N N . VAL A 1 88 ? 0.063 5.251 -10.785 1.00 83.25 88 VAL A N 1
ATOM 740 C CA . VAL A 1 88 ? 0.335 4.601 -12.071 1.00 83.25 88 VAL A CA 1
ATOM 741 C C . VAL A 1 88 ? -0.758 4.875 -13.105 1.00 83.25 88 VAL A C 1
ATOM 743 O O . VAL A 1 88 ? -0.771 4.247 -14.161 1.00 83.25 88 VAL A O 1
ATOM 746 N N . PHE A 1 89 ? -1.679 5.795 -12.817 1.00 80.06 89 PHE A N 1
ATOM 747 C CA . PHE A 1 89 ? -2.674 6.271 -13.766 1.00 80.06 89 PHE A CA 1
ATOM 748 C C . PHE A 1 89 ? -1.991 6.792 -15.034 1.00 80.06 89 PHE A C 1
ATOM 750 O O . PHE A 1 89 ? -1.003 7.522 -14.976 1.00 80.06 89 PHE A O 1
ATOM 757 N N . GLY A 1 90 ? -2.486 6.365 -16.195 1.00 72.00 90 GLY A N 1
ATOM 758 C CA . GLY A 1 90 ? -1.892 6.700 -17.491 1.00 72.00 90 GLY A CA 1
ATOM 759 C C . GLY A 1 90 ? -0.609 5.934 -17.849 1.00 72.00 90 GLY A C 1
ATOM 760 O O . GLY A 1 90 ? -0.133 6.072 -18.975 1.00 72.00 90 GLY A O 1
ATOM 761 N N . LEU A 1 91 ? -0.056 5.096 -16.959 1.00 72.00 91 LEU A N 1
ATOM 762 C CA . LEU A 1 91 ? 1.006 4.158 -17.331 1.00 72.00 91 LEU A CA 1
ATOM 763 C C . LEU A 1 91 ? 0.400 2.939 -18.033 1.00 72.00 91 LEU A C 1
ATOM 765 O O . LEU A 1 91 ? -0.579 2.360 -17.567 1.00 72.00 91 LEU A O 1
ATOM 769 N N . ASP A 1 92 ? 1.014 2.520 -19.141 1.00 60.50 92 ASP A N 1
ATOM 770 C CA . ASP A 1 92 ? 0.600 1.318 -19.868 1.00 60.50 92 ASP A CA 1
ATOM 771 C C . ASP A 1 92 ? 0.568 0.099 -18.921 1.00 60.50 92 ASP A C 1
ATOM 773 O O . ASP A 1 92 ? 1.471 -0.100 -18.102 1.00 60.50 92 ASP A O 1
ATOM 777 N N . ASN A 1 93 ? -0.454 -0.751 -19.043 1.00 57.12 93 ASN A N 1
ATOM 778 C CA . ASN A 1 93 ? -0.573 -1.998 -18.288 1.00 57.12 93 ASN A CA 1
ATOM 779 C C . ASN A 1 93 ? 0.674 -2.889 -18.433 1.00 57.12 93 ASN A C 1
ATOM 781 O O . ASN A 1 93 ? 0.993 -3.639 -17.507 1.00 57.12 93 ASN A O 1
ATOM 785 N N . GLU A 1 94 ? 1.422 -2.796 -19.541 1.00 52.38 94 GLU A N 1
ATOM 786 C CA . GLU A 1 94 ? 2.712 -3.484 -19.681 1.00 52.38 94 GLU A CA 1
ATOM 787 C C . GLU A 1 94 ? 3.783 -2.955 -18.701 1.00 52.38 94 GLU A C 1
ATOM 789 O O . GLU A 1 94 ? 4.592 -3.735 -18.188 1.00 52.38 94 GLU A O 1
ATOM 794 N N . LEU A 1 95 ? 3.768 -1.659 -18.369 1.00 50.97 95 LEU A N 1
ATOM 795 C CA . LEU A 1 95 ? 4.627 -1.038 -17.351 1.00 50.97 95 LEU A C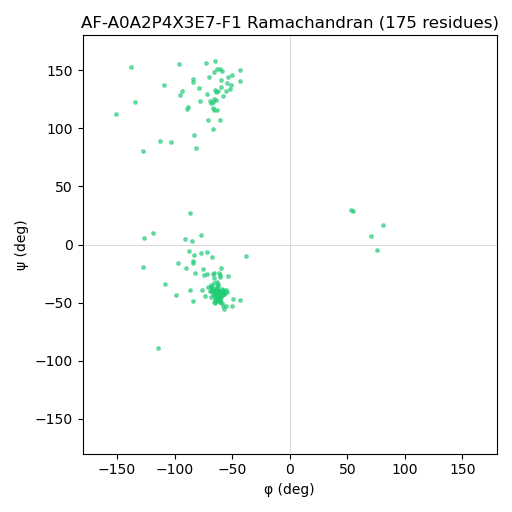A 1
ATOM 796 C C . LEU A 1 95 ? 4.140 -1.350 -15.927 1.00 50.97 95 LEU A C 1
ATOM 798 O O . LEU A 1 95 ? 4.958 -1.656 -15.058 1.00 50.97 95 LEU A O 1
ATOM 802 N N . VAL A 1 96 ? 2.826 -1.357 -15.688 1.00 50.28 96 VAL A N 1
ATOM 803 C CA . VAL A 1 96 ? 2.222 -1.651 -14.370 1.00 50.28 96 VAL A CA 1
ATOM 804 C C . VAL A 1 96 ? 2.359 -3.135 -13.987 1.00 50.28 96 VAL A C 1
ATOM 806 O O . VAL A 1 96 ? 2.668 -3.471 -12.839 1.00 50.28 96 VAL A O 1
ATOM 809 N N . ALA A 1 97 ? 2.248 -4.052 -14.956 1.00 48.88 97 ALA A N 1
ATOM 810 C CA . ALA A 1 97 ? 2.515 -5.483 -14.769 1.00 48.88 97 ALA A CA 1
ATOM 811 C C . ALA A 1 97 ? 3.997 -5.804 -14.495 1.00 48.88 97 ALA A C 1
ATOM 813 O O . ALA A 1 97 ? 4.323 -6.919 -14.077 1.00 48.88 97 ALA A O 1
ATOM 814 N N . ARG A 1 98 ? 4.904 -4.831 -14.669 1.00 46.94 98 ARG A N 1
ATOM 815 C CA . ARG A 1 98 ? 6.306 -4.898 -14.220 1.00 46.94 98 ARG A CA 1
ATOM 816 C C . ARG A 1 98 ? 6.484 -4.442 -12.769 1.00 46.94 98 ARG A C 1
ATOM 818 O O . ARG A 1 98 ? 7.582 -4.030 -12.391 1.00 46.94 98 ARG A O 1
ATOM 825 N N . THR A 1 99 ? 5.454 -4.570 -11.929 1.00 49.03 99 THR A N 1
ATOM 826 C CA . THR A 1 99 ? 5.636 -4.642 -10.471 1.00 49.03 99 THR A CA 1
ATOM 827 C C . THR A 1 99 ? 6.810 -5.560 -10.127 1.00 49.03 99 THR A C 1
ATOM 829 O O . THR A 1 99 ? 7.116 -6.490 -10.870 1.00 49.03 99 THR A O 1
ATOM 832 N N . ASN A 1 100 ? 7.464 -5.264 -9.002 1.00 51.56 100 ASN A N 1
ATOM 833 C CA . ASN A 1 100 ? 8.745 -5.758 -8.477 1.00 51.56 100 ASN A CA 1
ATOM 834 C C . ASN A 1 100 ? 9.102 -7.250 -8.688 1.00 51.56 100 ASN A C 1
ATOM 836 O O . ASN A 1 100 ? 10.238 -7.620 -8.464 1.00 51.56 100 ASN A O 1
ATOM 840 N N . ASN A 1 101 ? 8.214 -8.125 -9.155 1.00 62.16 101 ASN A N 1
ATOM 841 C CA . ASN A 1 101 ? 8.468 -9.540 -9.422 1.00 62.16 101 ASN A CA 1
ATOM 842 C C . ASN A 1 101 ? 9.735 -9.829 -10.254 1.00 62.16 101 ASN A C 1
ATOM 844 O O . ASN A 1 101 ? 10.495 -10.710 -9.845 1.00 62.16 101 ASN A O 1
ATOM 848 N N . PRO A 1 102 ? 10.035 -9.143 -11.381 1.00 60.00 102 PRO A N 1
ATOM 849 C CA . PRO A 1 102 ? 11.288 -9.373 -12.101 1.00 60.00 102 PRO A CA 1
ATOM 850 C C . PRO A 1 102 ? 12.514 -8.938 -1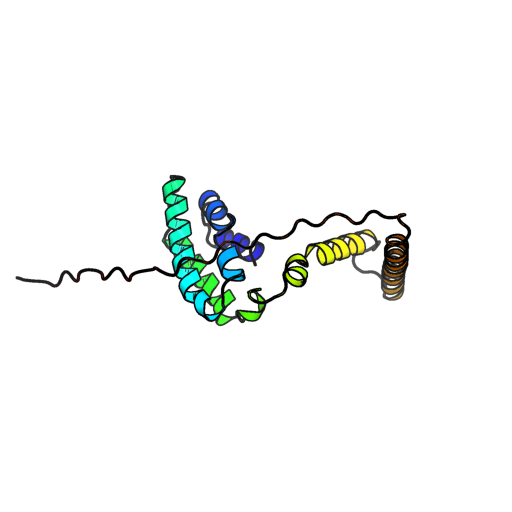1.295 1.00 60.00 102 PRO A C 1
ATOM 852 O O . PRO A 1 102 ? 13.517 -9.649 -11.289 1.00 60.00 102 PRO A O 1
ATOM 855 N N . LEU A 1 103 ? 12.422 -7.805 -10.595 1.00 64.69 103 LEU A N 1
ATOM 856 C CA . LEU A 1 103 ? 13.520 -7.238 -9.815 1.00 64.69 103 LEU A CA 1
ATOM 857 C C . LEU A 1 103 ? 13.765 -8.032 -8.525 1.00 64.69 103 LEU A C 1
ATOM 859 O O . LEU A 1 103 ? 14.895 -8.397 -8.243 1.00 64.69 103 LEU A O 1
ATOM 863 N N . GLU A 1 104 ? 12.724 -8.400 -7.784 1.00 72.44 104 GLU A N 1
ATOM 864 C CA . GLU A 1 104 ? 12.770 -9.325 -6.651 1.00 72.44 104 GLU A CA 1
ATOM 865 C C . GLU A 1 104 ? 13.300 -10.693 -7.055 1.00 72.44 104 GLU A C 1
ATOM 867 O O . GLU A 1 104 ? 14.123 -11.263 -6.343 1.00 72.44 104 GLU A O 1
ATOM 872 N N . ARG A 1 105 ? 12.853 -11.237 -8.193 1.00 77.06 105 ARG A N 1
ATOM 873 C CA . ARG A 1 105 ? 13.373 -12.510 -8.695 1.00 77.06 105 ARG A CA 1
ATOM 874 C C . ARG A 1 105 ? 14.854 -12.396 -9.033 1.00 77.06 105 ARG A C 1
ATOM 876 O O . ARG A 1 105 ? 15.605 -13.296 -8.674 1.00 77.06 105 ARG A O 1
ATOM 883 N N . PHE A 1 106 ? 15.265 -11.311 -9.685 1.00 81.12 106 PHE A N 1
ATOM 884 C CA . PHE A 1 106 ? 16.671 -11.058 -9.976 1.00 81.12 106 PHE A CA 1
ATOM 885 C C . PHE A 1 106 ? 17.486 -10.880 -8.693 1.00 81.12 106 PHE A C 1
ATOM 887 O O . PHE A 1 106 ? 18.528 -11.504 -8.557 1.00 81.12 106 PHE A O 1
ATOM 894 N N . ASN A 1 107 ? 16.986 -10.130 -7.712 1.00 80.69 107 ASN A N 1
ATOM 895 C CA . ASN A 1 107 ? 17.641 -9.944 -6.420 1.00 80.69 107 ASN A CA 1
ATOM 896 C C . ASN A 1 107 ? 17.779 -11.270 -5.656 1.00 80.69 107 ASN A C 1
ATOM 898 O O . ASN A 1 107 ? 18.832 -11.529 -5.084 1.00 80.69 107 ASN A O 1
ATOM 902 N N . ARG A 1 108 ? 16.762 -12.145 -5.681 1.00 83.19 108 ARG A N 1
ATOM 903 C CA . ARG A 1 108 ? 16.848 -13.497 -5.097 1.00 83.19 108 ARG A CA 1
ATOM 904 C C . ARG A 1 108 ? 17.871 -14.376 -5.816 1.00 83.19 108 ARG A C 1
ATOM 906 O O . ARG A 1 108 ? 18.677 -15.010 -5.147 1.00 83.19 108 ARG A O 1
ATOM 913 N N . GLU A 1 109 ? 17.851 -14.402 -7.149 1.00 85.38 109 GLU A N 1
ATOM 914 C CA . GLU A 1 109 ? 18.825 -15.159 -7.950 1.00 85.38 109 GLU A CA 1
ATOM 915 C C . GLU A 1 109 ? 20.249 -14.662 -7.684 1.00 85.38 109 GLU A C 1
ATOM 917 O O . GLU A 1 109 ? 21.143 -15.447 -7.392 1.00 85.38 109 GLU A O 1
ATOM 922 N N . SER A 1 110 ? 20.436 -13.345 -7.712 1.00 83.19 110 SER A N 1
ATOM 923 C CA . SER A 1 110 ? 21.695 -12.670 -7.418 1.00 83.19 110 SER A CA 1
ATOM 924 C C . SER A 1 110 ? 22.219 -13.062 -6.032 1.00 83.19 110 SER A C 1
ATOM 926 O O . SER A 1 110 ? 23.322 -13.592 -5.914 1.00 83.19 110 SER A O 1
ATOM 928 N N . ASN A 1 111 ? 21.391 -12.927 -4.991 1.00 84.69 111 ASN A N 1
ATOM 929 C CA . ASN A 1 111 ? 21.757 -13.304 -3.624 1.00 84.69 111 ASN A CA 1
ATOM 930 C C . ASN A 1 111 ? 22.055 -14.803 -3.472 1.00 84.69 111 ASN A C 1
ATOM 932 O O . ASN A 1 111 ? 22.924 -15.162 -2.689 1.00 84.69 111 ASN A O 1
ATOM 936 N N . SER A 1 112 ? 21.374 -15.678 -4.219 1.00 86.56 112 SER A N 1
ATOM 937 C CA . SER A 1 112 ? 21.642 -17.122 -4.195 1.00 86.56 112 SER A CA 1
ATOM 938 C C . SER A 1 112 ? 22.960 -17.504 -4.873 1.00 86.56 112 SER A C 1
ATOM 940 O O . SER A 1 112 ? 23.497 -18.572 -4.586 1.00 86.56 112 SER A O 1
ATOM 942 N N . ARG A 1 113 ? 23.449 -16.693 -5.816 1.00 86.31 113 ARG A N 1
ATOM 943 C CA . ARG A 1 113 ? 24.680 -16.964 -6.576 1.00 86.31 113 ARG A CA 1
ATOM 944 C C . ARG A 1 113 ? 25.920 -16.381 -5.910 1.00 86.31 113 ARG A C 1
ATOM 946 O O . ARG A 1 113 ? 27.026 -16.827 -6.211 1.00 86.31 113 ARG A O 1
ATOM 953 N N . PHE A 1 114 ? 25.757 -15.396 -5.029 1.00 87.75 114 PHE A N 1
ATOM 954 C CA . PHE A 1 114 ? 26.870 -14.856 -4.264 1.00 87.75 114 PHE A CA 1
ATOM 955 C C . PHE A 1 114 ? 27.245 -15.789 -3.104 1.00 87.75 114 PHE A C 1
ATOM 957 O O . PHE A 1 114 ? 26.401 -16.081 -2.260 1.00 87.75 114 PHE A O 1
ATOM 964 N N . PRO A 1 115 ? 28.512 -16.240 -3.020 1.00 75.31 115 PRO A N 1
ATOM 965 C CA . PRO A 1 115 ? 28.957 -17.140 -1.956 1.00 75.31 115 PRO A CA 1
ATOM 966 C C . PRO A 1 115 ? 29.132 -16.424 -0.610 1.00 75.31 115 PRO A C 1
ATOM 968 O O . PRO A 1 115 ? 29.139 -17.068 0.435 1.00 75.31 115 PRO A O 1
ATOM 971 N N . THR A 1 116 ? 29.292 -15.096 -0.624 1.00 78.69 116 THR A N 1
ATOM 972 C CA . THR A 1 116 ? 29.449 -14.263 0.570 1.00 78.69 116 THR A CA 1
ATOM 973 C C . THR A 1 116 ? 28.631 -12.974 0.439 1.00 78.69 116 THR A C 1
ATOM 975 O O . THR A 1 116 ? 28.444 -12.486 -0.678 1.00 78.69 116 THR A O 1
ATOM 978 N N . PRO A 1 117 ? 28.183 -12.371 1.558 1.00 81.12 117 PRO A N 1
ATOM 979 C CA . PRO A 1 117 ? 27.480 -11.082 1.539 1.00 81.12 117 PRO A CA 1
ATOM 980 C C . PRO A 1 117 ? 28.312 -9.927 0.961 1.00 81.12 117 PRO A C 1
ATOM 982 O O . PRO A 1 117 ? 27.762 -8.959 0.441 1.00 81.12 117 PRO A O 1
ATOM 985 N N . HIS A 1 118 ? 29.642 -10.032 1.048 1.00 81.75 118 HIS A N 1
ATOM 986 C CA . HIS A 1 118 ? 30.591 -9.026 0.577 1.00 81.75 118 HIS A CA 1
ATOM 987 C C . HIS A 1 118 ? 31.632 -9.676 -0.351 1.00 81.75 118 HIS A C 1
ATOM 989 O O . HIS A 1 118 ? 32.729 -10.023 0.094 1.00 81.75 118 HIS A O 1
ATOM 995 N N . PRO A 1 119 ? 31.293 -9.912 -1.632 1.00 86.00 119 PRO A N 1
ATOM 996 C CA . PRO A 1 119 ? 32.227 -10.473 -2.600 1.00 86.00 119 PRO A CA 1
ATOM 997 C C . PRO A 1 119 ? 33.290 -9.442 -3.010 1.00 86.00 119 PRO A C 1
ATOM 999 O O . PRO A 1 119 ? 33.057 -8.234 -2.976 1.00 86.00 119 PRO A O 1
ATOM 1002 N N . SER A 1 120 ? 34.452 -9.916 -3.469 1.00 91.50 120 SER A N 1
ATOM 1003 C CA . SER A 1 120 ? 35.423 -9.047 -4.144 1.00 91.50 120 SER A CA 1
ATOM 1004 C C . SER A 1 120 ? 34.846 -8.524 -5.465 1.00 91.50 120 SER A C 1
ATOM 1006 O O . SER A 1 120 ? 33.964 -9.150 -6.060 1.00 91.50 120 SER A O 1
ATOM 1008 N N . MET A 1 121 ? 35.375 -7.406 -5.970 1.00 89.56 121 MET A N 1
ATOM 1009 C CA . MET A 1 121 ? 34.925 -6.828 -7.243 1.00 89.56 121 MET A CA 1
ATOM 1010 C C . MET A 1 121 ? 35.025 -7.832 -8.405 1.00 89.56 121 MET A C 1
ATOM 1012 O O . MET A 1 121 ? 34.113 -7.946 -9.222 1.00 89.56 121 MET A O 1
ATOM 1016 N N . THR A 1 122 ? 36.096 -8.625 -8.445 1.00 91.19 122 THR A N 1
ATOM 1017 C CA . THR A 1 122 ? 36.298 -9.667 -9.462 1.00 91.19 122 THR A CA 1
ATOM 1018 C C . THR A 1 122 ? 35.225 -10.752 -9.386 1.00 91.19 122 THR A C 1
ATOM 1020 O O . THR A 1 122 ? 34.657 -11.138 -10.412 1.00 91.19 122 THR A O 1
ATOM 1023 N N . THR A 1 123 ? 34.897 -11.219 -8.178 1.00 88.31 123 THR A N 1
ATOM 1024 C CA . THR A 1 123 ? 33.824 -12.198 -7.959 1.00 88.31 123 THR A CA 1
ATOM 1025 C C . THR A 1 123 ? 32.469 -11.609 -8.342 1.00 88.31 123 THR A C 1
ATOM 1027 O O . THR A 1 123 ? 31.685 -12.269 -9.023 1.00 88.31 123 THR A O 1
ATOM 1030 N N . PHE A 1 124 ? 32.222 -10.347 -7.984 1.00 87.50 124 PHE A N 1
ATOM 1031 C CA . PHE A 1 124 ? 30.998 -9.633 -8.328 1.00 87.50 124 PHE A CA 1
ATOM 1032 C C . PHE A 1 124 ? 30.762 -9.586 -9.843 1.00 87.50 124 PHE A C 1
ATOM 1034 O O . PHE A 1 124 ? 29.740 -10.071 -10.332 1.00 87.50 124 PHE A O 1
ATOM 1041 N N . VAL A 1 125 ? 31.741 -9.084 -10.600 1.00 91.31 125 VAL A N 1
ATOM 1042 C CA . VAL A 1 125 ? 31.657 -8.981 -12.066 1.00 91.31 125 VAL A CA 1
ATOM 1043 C C . VAL A 1 125 ? 31.478 -10.357 -12.711 1.00 91.31 125 VAL A C 1
ATOM 1045 O O . VAL A 1 125 ? 30.683 -10.506 -13.639 1.00 91.31 125 VAL A O 1
ATOM 1048 N N . THR A 1 126 ? 32.170 -11.379 -12.204 1.00 92.19 126 THR A N 1
ATOM 1049 C CA . THR A 1 126 ? 32.094 -12.746 -12.740 1.00 92.19 126 THR A CA 1
ATOM 1050 C C . THR A 1 126 ? 30.698 -13.349 -12.576 1.00 92.19 126 THR A C 1
ATOM 1052 O O . THR A 1 126 ? 30.143 -13.891 -13.537 1.00 92.19 126 THR A O 1
ATOM 1055 N N . VAL A 1 127 ? 30.097 -13.223 -11.391 1.00 89.06 127 VAL A N 1
ATOM 1056 C CA . VAL A 1 127 ? 28.746 -13.735 -11.113 1.00 89.06 127 VAL A CA 1
ATOM 1057 C C . VAL A 1 127 ? 27.705 -13.017 -11.973 1.00 89.06 127 VAL A C 1
ATOM 1059 O O . VAL A 1 127 ? 26.920 -13.675 -12.657 1.00 89.06 127 VAL A O 1
ATOM 1062 N N . ILE A 1 128 ? 27.740 -11.682 -12.029 1.00 91.25 128 ILE A N 1
ATOM 1063 C CA . ILE A 1 128 ? 26.791 -10.898 -12.836 1.00 91.25 128 ILE A CA 1
ATOM 1064 C C . ILE A 1 128 ? 26.923 -11.221 -14.328 1.00 91.25 128 ILE A C 1
ATOM 1066 O O . ILE A 1 128 ? 25.913 -11.408 -15.015 1.00 91.25 128 ILE A O 1
ATOM 1070 N N . LYS A 1 129 ? 28.152 -11.352 -14.841 1.00 90.56 129 LYS A N 1
ATOM 1071 C CA . LYS A 1 129 ? 28.403 -11.759 -16.230 1.00 90.56 129 LYS A CA 1
ATOM 1072 C C . LYS A 1 129 ? 27.826 -13.146 -16.522 1.00 90.56 129 LYS A C 1
ATOM 1074 O O . LYS A 1 129 ? 27.216 -13.335 -17.572 1.00 90.56 129 LYS A O 1
ATOM 1079 N N . THR A 1 130 ? 27.961 -14.083 -15.586 1.00 91.50 130 THR A N 1
ATOM 1080 C CA . THR A 1 130 ? 27.430 -15.448 -15.715 1.00 91.50 130 THR A CA 1
ATOM 1081 C C . THR A 1 130 ? 25.902 -15.449 -15.772 1.00 91.50 130 THR A C 1
ATOM 1083 O O . THR A 1 130 ? 25.329 -15.977 -16.724 1.00 91.50 130 THR A O 1
ATOM 1086 N N . ILE A 1 131 ? 25.237 -14.770 -14.827 1.00 88.62 131 ILE A N 1
ATOM 1087 C CA . ILE A 1 131 ? 23.770 -14.616 -14.809 1.00 88.62 131 ILE A CA 1
ATOM 1088 C C . ILE A 1 131 ? 23.280 -13.980 -16.120 1.00 88.62 131 ILE A C 1
ATOM 1090 O O . ILE A 1 131 ? 22.303 -14.435 -16.716 1.00 88.62 131 ILE A O 1
ATOM 1094 N N . SER A 1 132 ? 23.991 -12.961 -16.612 1.00 86.69 132 SER A N 1
ATOM 1095 C CA . SER A 1 132 ? 23.647 -12.264 -17.858 1.00 86.69 132 SER A CA 1
ATOM 1096 C C . SER A 1 132 ? 23.750 -13.181 -19.082 1.00 86.69 132 SER A C 1
ATOM 1098 O O . SER A 1 132 ? 22.852 -13.201 -19.922 1.00 86.69 132 SER A O 1
ATOM 1100 N N . GLN A 1 133 ? 24.815 -13.982 -19.180 1.00 88.69 133 GLN A N 1
ATOM 1101 C CA . GLN A 1 133 ? 25.002 -14.939 -20.275 1.00 88.69 133 GLN A CA 1
ATOM 1102 C C . GLN A 1 133 ? 23.941 -16.045 -20.264 1.00 88.69 133 GLN A C 1
ATOM 1104 O O . GLN A 1 133 ? 23.394 -16.387 -21.314 1.00 88.69 133 GLN A O 1
ATOM 1109 N N . GLU A 1 134 ? 23.621 -16.589 -19.088 1.00 87.25 134 GLU A N 1
ATOM 1110 C CA . GLU A 1 134 ? 22.538 -17.563 -18.924 1.00 87.25 134 GLU A CA 1
ATOM 1111 C C . GLU A 1 134 ? 21.185 -16.971 -19.340 1.00 87.25 134 GLU A C 1
ATOM 1113 O O . GLU A 1 134 ? 20.398 -17.637 -20.015 1.00 87.25 134 GLU A O 1
ATOM 1118 N N . TYR A 1 135 ? 20.924 -15.708 -18.990 1.00 81.94 135 TYR A N 1
ATOM 1119 C CA . TYR A 1 135 ? 19.697 -15.016 -19.369 1.00 81.94 135 TYR A CA 1
ATOM 1120 C C . TYR A 1 135 ? 19.576 -14.841 -20.888 1.00 81.94 135 TYR A C 1
ATOM 1122 O O . TYR A 1 135 ? 18.544 -15.195 -21.458 1.00 81.94 135 TYR A O 1
ATOM 1130 N N . VAL A 1 136 ? 20.635 -14.376 -21.563 1.00 83.38 136 VAL A N 1
ATOM 1131 C CA . VAL A 1 136 ? 20.652 -14.235 -23.032 1.00 83.38 136 VAL A CA 1
ATOM 1132 C C . VAL A 1 136 ? 20.391 -15.579 -23.717 1.00 83.38 136 VAL A C 1
ATOM 1134 O O . VAL A 1 136 ? 19.594 -15.639 -24.654 1.00 83.38 136 VAL A O 1
ATOM 1137 N N . ARG A 1 137 ? 20.992 -16.672 -23.223 1.00 82.25 137 ARG A N 1
ATOM 1138 C CA . ARG A 1 137 ? 20.729 -18.030 -23.735 1.00 82.25 137 ARG A CA 1
ATOM 1139 C C . ARG A 1 137 ? 19.26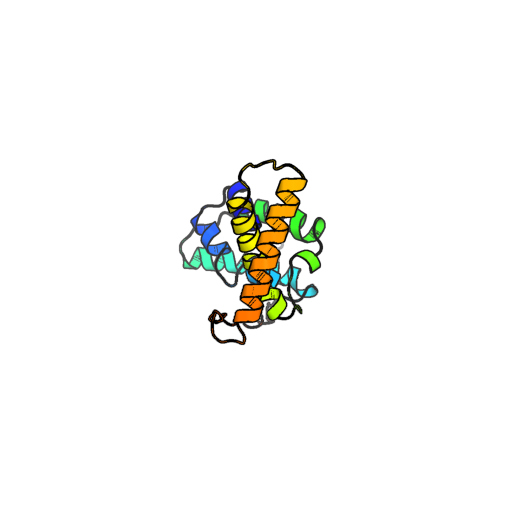0 -18.418 -23.576 1.00 82.25 137 ARG A C 1
ATOM 1141 O O . ARG A 1 137 ? 18.626 -18.793 -24.557 1.00 82.25 137 ARG A O 1
ATOM 1148 N N . ARG A 1 138 ? 18.688 -18.237 -22.380 1.00 77.25 138 ARG A N 1
ATOM 1149 C CA . ARG A 1 138 ? 17.266 -18.527 -22.118 1.00 77.25 138 ARG A CA 1
ATOM 1150 C C . ARG A 1 138 ? 16.334 -17.725 -23.025 1.00 77.25 138 ARG A C 1
ATOM 1152 O O . ARG A 1 138 ? 15.371 -18.286 -23.533 1.00 77.25 138 ARG A O 1
ATOM 1159 N N . VAL A 1 139 ? 16.612 -16.440 -23.250 1.00 74.81 139 VAL A N 1
ATOM 1160 C CA . VAL A 1 139 ? 15.817 -15.596 -24.160 1.00 74.81 139 VAL A CA 1
ATOM 1161 C C . VAL A 1 139 ? 15.929 -16.088 -25.604 1.00 74.81 139 VAL A C 1
ATOM 1163 O O . VAL A 1 139 ? 14.912 -16.177 -26.287 1.00 74.81 139 VAL A O 1
ATOM 1166 N N . ALA A 1 140 ? 17.125 -16.466 -26.058 1.00 75.00 140 ALA A N 1
ATOM 1167 C CA . ALA A 1 140 ? 17.336 -17.025 -27.394 1.00 75.00 140 ALA A CA 1
ATOM 1168 C C . ALA A 1 140 ? 16.662 -18.399 -27.596 1.00 75.00 140 ALA A C 1
ATOM 1170 O O . ALA A 1 140 ? 16.330 -18.767 -28.724 1.00 75.00 140 ALA A O 1
ATOM 1171 N N . ASP A 1 141 ? 16.427 -19.146 -26.515 1.00 72.19 141 ASP A N 1
ATOM 1172 C CA . ASP A 1 141 ? 15.785 -20.464 -26.532 1.00 72.19 141 ASP A CA 1
ATOM 1173 C C . ASP A 1 141 ? 14.243 -20.411 -26.527 1.00 72.19 141 ASP A C 1
ATOM 1175 O O . ASP A 1 141 ? 13.591 -21.394 -26.892 1.00 72.19 141 ASP A O 1
ATOM 1179 N N . VAL A 1 142 ? 13.643 -19.263 -26.183 1.00 64.69 142 VAL A N 1
ATOM 1180 C CA . VAL A 1 142 ? 12.181 -19.056 -26.185 1.00 64.69 142 VAL A CA 1
ATOM 1181 C C . VAL A 1 142 ? 11.576 -19.117 -27.601 1.00 64.69 142 VAL A C 1
ATOM 1183 O O . VAL A 1 142 ? 10.627 -19.878 -27.788 1.00 64.69 142 VAL A O 1
ATOM 1186 N N . PRO A 1 143 ? 12.100 -18.408 -28.626 1.00 63.12 143 PRO A N 1
ATOM 1187 C CA . PRO A 1 143 ? 11.630 -18.554 -30.010 1.00 63.12 143 PRO A CA 1
ATOM 1188 C C . PRO A 1 143 ? 11.829 -19.965 -30.572 1.00 63.12 143 PRO A C 1
ATOM 1190 O O . PRO A 1 143 ? 11.124 -20.375 -31.485 1.00 63.12 143 PRO A O 1
ATOM 1193 N N . ARG A 1 144 ? 12.789 -20.717 -30.019 1.00 71.44 144 ARG A N 1
ATOM 1194 C CA . ARG A 1 144 ? 13.126 -22.087 -30.435 1.00 71.44 144 ARG A CA 1
ATOM 1195 C C . ARG A 1 144 ? 12.240 -23.150 -29.776 1.00 71.44 144 ARG A C 1
ATOM 1197 O O . ARG A 1 144 ? 12.500 -24.336 -29.950 1.00 71.44 144 ARG A O 1
ATOM 1204 N N . GLY A 1 145 ? 11.247 -22.744 -28.978 1.00 59.94 145 GLY A N 1
ATOM 1205 C CA . GLY A 1 145 ? 10.314 -23.645 -28.293 1.00 59.94 145 GLY A CA 1
ATOM 1206 C C . GLY A 1 145 ? 10.930 -24.463 -27.152 1.00 59.94 145 GLY A C 1
ATOM 1207 O O . GLY A 1 145 ? 10.260 -25.322 -26.589 1.00 59.94 145 GLY A O 1
ATOM 1208 N N . ARG A 1 146 ? 12.190 -24.201 -26.781 1.00 60.34 146 ARG A N 1
ATOM 1209 C CA . ARG A 1 146 ? 12.920 -24.949 -25.740 1.00 60.34 146 ARG A CA 1
ATOM 1210 C C . ARG A 1 146 ? 12.625 -24.446 -24.325 1.00 60.34 146 ARG A C 1
ATOM 1212 O O . ARG A 1 146 ? 12.932 -25.127 -23.353 1.00 60.34 146 ARG A O 1
ATOM 1219 N N . VAL A 1 147 ? 12.017 -23.264 -24.208 1.00 54.78 147 VAL A N 1
ATOM 1220 C CA . VAL A 1 147 ? 11.565 -22.669 -22.945 1.00 54.78 147 VAL A CA 1
ATOM 1221 C C . VAL A 1 147 ? 10.152 -22.118 -23.139 1.00 54.78 147 VAL A C 1
ATOM 1223 O O . VAL A 1 147 ? 9.916 -21.276 -24.007 1.00 54.78 147 VAL A O 1
ATOM 1226 N N . ARG A 1 148 ? 9.197 -22.578 -22.322 1.00 56.34 148 ARG A N 1
ATOM 1227 C CA . ARG A 1 148 ? 7.797 -22.130 -22.375 1.00 56.34 148 ARG A CA 1
ATOM 1228 C C . ARG A 1 148 ? 7.678 -20.702 -21.833 1.00 56.34 148 ARG A C 1
ATOM 1230 O O . ARG A 1 148 ? 8.129 -20.417 -20.724 1.00 56.34 148 ARG A O 1
ATOM 1237 N N . ARG A 1 149 ? 7.021 -19.808 -22.581 1.00 52.16 149 ARG A N 1
ATOM 1238 C CA . ARG A 1 149 ? 6.573 -18.516 -22.037 1.00 52.16 149 ARG A CA 1
ATOM 1239 C C . ARG A 1 149 ? 5.501 -18.783 -20.981 1.00 52.16 149 ARG A C 1
ATOM 1241 O O . ARG A 1 149 ? 4.517 -19.461 -21.269 1.00 52.16 149 ARG A O 1
ATOM 1248 N N . VAL A 1 150 ? 5.697 -18.270 -19.770 1.00 57.91 150 VAL A N 1
ATOM 1249 C CA . VAL A 1 150 ? 4.659 -18.303 -18.732 1.00 57.91 150 VAL A CA 1
ATOM 1250 C C . VAL A 1 150 ? 3.537 -17.358 -19.180 1.00 57.91 150 VAL A C 1
ATOM 1252 O O . VAL A 1 150 ? 3.837 -16.186 -19.428 1.00 57.91 150 VAL A O 1
ATOM 1255 N N . PRO A 1 151 ? 2.284 -17.830 -19.327 1.00 47.47 151 PRO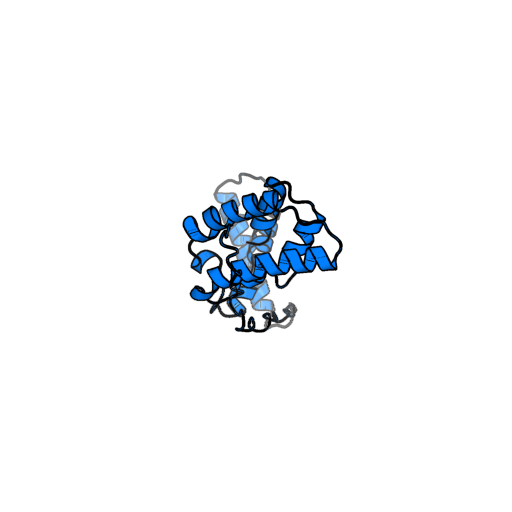 A N 1
ATOM 1256 C CA . PRO A 1 151 ? 1.146 -16.949 -19.562 1.00 47.47 151 PRO A CA 1
ATOM 1257 C C . PRO A 1 151 ? 1.053 -15.951 -18.409 1.00 47.47 151 PRO A C 1
ATOM 1259 O O . PRO A 1 151 ? 1.101 -16.345 -17.246 1.00 47.47 151 PRO A O 1
ATOM 1262 N N . ARG A 1 152 ? 0.984 -14.659 -18.726 1.00 50.59 152 ARG A N 1
ATOM 1263 C CA . ARG A 1 152 ? 0.754 -13.616 -17.726 1.00 50.59 152 ARG A CA 1
ATOM 1264 C C . ARG A 1 152 ? -0.740 -13.340 -17.680 1.00 50.59 152 ARG A C 1
ATOM 1266 O O . ARG A 1 152 ? -1.350 -13.187 -18.734 1.00 50.59 152 ARG A O 1
ATOM 1273 N N . GLU A 1 153 ? -1.310 -13.293 -16.483 1.00 46.94 153 GLU A N 1
ATOM 1274 C CA . GLU A 1 153 ? -2.680 -12.822 -16.299 1.00 46.94 153 GLU A CA 1
ATOM 1275 C C . GLU A 1 153 ? -2.766 -11.340 -16.668 1.00 46.94 153 GLU A C 1
ATOM 1277 O O . GLU A 1 153 ? -1.922 -10.532 -16.273 1.00 46.94 153 GLU A O 1
ATOM 1282 N N . THR A 1 154 ? -3.781 -10.991 -17.452 1.00 42.41 154 THR A N 1
ATOM 1283 C CA . THR A 1 154 ? -4.114 -9.602 -17.753 1.00 42.41 154 THR A CA 1
ATOM 1284 C C . THR A 1 154 ? -4.651 -8.945 -16.486 1.00 42.41 154 THR A C 1
ATOM 1286 O O . THR A 1 154 ? -5.629 -9.418 -15.905 1.00 42.41 154 THR A O 1
ATOM 1289 N N . ILE A 1 155 ? -4.021 -7.850 -16.061 1.00 49.97 155 ILE A N 1
ATOM 1290 C CA . ILE A 1 155 ? -4.494 -7.051 -14.929 1.00 49.97 155 ILE A CA 1
ATOM 1291 C C . ILE A 1 155 ? -5.853 -6.454 -15.306 1.00 49.97 155 ILE A C 1
ATOM 1293 O O . ILE A 1 155 ? -5.973 -5.774 -16.324 1.00 49.97 155 ILE A O 1
ATOM 1297 N N . ARG A 1 156 ? -6.879 -6.715 -14.490 1.00 46.41 156 ARG A N 1
ATOM 1298 C CA . ARG A 1 156 ? -8.171 -6.027 -14.584 1.00 46.41 156 ARG A CA 1
ATOM 1299 C C . ARG A 1 156 ? -8.117 -4.781 -13.710 1.00 46.41 156 ARG A C 1
ATOM 1301 O O . ARG A 1 156 ? -7.953 -4.899 -12.495 1.00 46.41 156 ARG A O 1
ATOM 1308 N N . LEU A 1 157 ? -8.228 -3.610 -14.329 1.00 47.28 157 LEU A N 1
ATOM 1309 C CA . LEU A 1 157 ? -8.411 -2.358 -13.601 1.00 47.28 157 LEU A CA 1
ATOM 1310 C C . LEU A 1 157 ? -9.822 -2.334 -12.982 1.00 47.28 157 LEU A C 1
ATOM 1312 O O . LEU A 1 157 ? -10.748 -2.887 -13.586 1.00 47.28 157 LEU A O 1
ATOM 1316 N N . PRO A 1 158 ? -9.998 -1.757 -11.780 1.00 48.56 158 PRO A N 1
ATOM 1317 C CA . PRO A 1 158 ? -11.325 -1.503 -11.230 1.00 48.56 158 PRO A CA 1
ATOM 1318 C C . PRO A 1 158 ? -12.139 -0.594 -12.167 1.00 48.56 158 PRO A C 1
ATOM 1320 O O . PRO A 1 158 ? -11.538 0.230 -12.857 1.00 48.56 158 PRO A O 1
ATOM 1323 N N . PRO A 1 159 ? -13.477 -0.732 -12.204 1.00 50.03 159 PRO A N 1
ATOM 1324 C CA . PRO A 1 159 ? -14.334 0.215 -12.913 1.00 50.03 159 PRO A CA 1
ATOM 1325 C C . PRO A 1 159 ? -14.185 1.631 -12.333 1.00 50.03 159 PRO A C 1
ATOM 1327 O O . PRO A 1 159 ? -13.866 1.780 -11.149 1.00 50.03 159 PRO A O 1
ATOM 1330 N N . ASP A 1 160 ? -14.402 2.644 -13.178 1.00 51.84 160 ASP A N 1
ATOM 1331 C CA . ASP A 1 160 ? -14.329 4.060 -12.811 1.00 51.84 160 ASP A CA 1
ATOM 1332 C C . ASP A 1 160 ? -15.179 4.353 -11.568 1.00 51.84 160 ASP A C 1
ATOM 1334 O O . ASP A 1 160 ? -16.297 3.856 -11.418 1.00 51.84 160 ASP A O 1
ATOM 1338 N N . ILE A 1 161 ? -14.629 5.150 -10.652 1.00 51.34 161 ILE A N 1
ATOM 1339 C CA . ILE A 1 161 ? -15.335 5.576 -9.443 1.00 51.34 161 ILE A CA 1
ATOM 1340 C C . ILE A 1 161 ? -16.484 6.485 -9.880 1.00 51.34 161 ILE A C 1
ATOM 1342 O O . ILE A 1 161 ? -16.235 7.549 -10.447 1.00 51.34 161 ILE A O 1
ATOM 1346 N N . GLU A 1 162 ? -17.724 6.075 -9.608 1.00 46.44 162 GLU A N 1
ATOM 1347 C CA . GLU A 1 162 ? -18.922 6.874 -9.888 1.00 46.44 162 GLU A CA 1
ATOM 1348 C C . GLU A 1 162 ? -18.799 8.294 -9.308 1.00 46.44 162 GLU A C 1
ATOM 1350 O O . GLU A 1 162 ? -18.372 8.505 -8.168 1.00 46.44 162 GLU A O 1
ATOM 1355 N N . SER A 1 163 ? -19.159 9.272 -10.142 1.00 43.44 163 SER A N 1
ATOM 1356 C CA . SER A 1 163 ? -18.933 10.710 -9.974 1.00 43.44 163 SER A CA 1
ATOM 1357 C C . SER A 1 163 ? -19.787 11.387 -8.906 1.00 43.44 163 SER A C 1
ATOM 1359 O O . SER A 1 163 ? -19.544 12.560 -8.604 1.00 43.44 163 SER A O 1
ATOM 1361 N N . ASP A 1 164 ? -20.740 10.680 -8.309 1.00 47.88 164 ASP A N 1
ATOM 1362 C CA . ASP A 1 164 ? -21.817 11.317 -7.562 1.00 47.88 164 ASP A CA 1
ATOM 1363 C C . ASP A 1 164 ? -21.559 11.192 -6.060 1.00 47.88 164 ASP A C 1
ATOM 1365 O O . ASP A 1 164 ? -21.959 10.250 -5.376 1.00 47.88 164 ASP A O 1
ATOM 1369 N N . VAL A 1 165 ? -20.830 12.175 -5.534 1.00 46.84 165 VAL A N 1
ATOM 1370 C CA . VAL A 1 165 ? -20.837 12.461 -4.099 1.00 46.84 165 VAL A CA 1
ATOM 1371 C C . VAL A 1 165 ? -21.490 13.821 -3.932 1.00 46.84 165 VAL A C 1
ATOM 1373 O O . VAL A 1 165 ? -20.813 14.847 -3.986 1.00 46.84 165 VAL A O 1
ATOM 1376 N N . GLU A 1 166 ? -22.813 13.811 -3.780 1.00 41.72 166 GLU A N 1
ATOM 1377 C CA . GLU A 1 166 ? -23.548 14.964 -3.275 1.00 41.72 166 GLU A CA 1
ATOM 1378 C C . GLU A 1 166 ? -23.036 15.309 -1.871 1.00 41.72 166 GLU A C 1
ATOM 1380 O O . GLU A 1 166 ? -22.754 14.447 -1.032 1.00 41.72 166 GLU A O 1
ATOM 1385 N N . GLU A 1 167 ? -22.839 16.603 -1.662 1.00 37.53 167 GLU A N 1
ATOM 1386 C CA . GLU A 1 167 ? -22.406 17.210 -0.416 1.00 37.53 167 GLU A CA 1
ATOM 1387 C C . GLU A 1 167 ? -23.559 17.125 0.594 1.00 37.53 167 GLU A C 1
ATOM 1389 O O . GLU A 1 167 ? -24.547 17.844 0.467 1.00 37.53 167 GLU A O 1
ATOM 1394 N N . GLU A 1 168 ? -23.461 16.248 1.600 1.00 34.75 168 GLU A N 1
ATOM 1395 C CA . GLU A 1 168 ? -24.361 16.339 2.755 1.00 34.75 168 GLU A CA 1
ATOM 1396 C C . GLU A 1 168 ? -24.039 17.629 3.520 1.00 34.75 168 GLU A C 1
ATOM 1398 O O . GLU A 1 168 ? -23.085 17.717 4.300 1.00 34.75 168 GLU A O 1
ATOM 1403 N N . THR A 1 169 ? -24.849 18.653 3.268 1.00 36.47 169 THR A N 1
ATOM 1404 C CA . THR A 1 169 ? -24.948 19.852 4.088 1.00 36.47 169 THR A CA 1
ATOM 1405 C C . THR A 1 169 ? -25.460 19.463 5.471 1.00 36.47 169 THR A C 1
ATOM 1407 O O . THR A 1 169 ? -26.579 18.994 5.654 1.00 36.47 169 THR A O 1
ATOM 1410 N N . VAL A 1 170 ? -24.614 19.667 6.477 1.00 36.81 170 VAL A N 1
ATOM 1411 C CA . VAL A 1 170 ? -24.981 19.526 7.887 1.00 36.81 170 VAL A CA 1
ATOM 1412 C C . VAL A 1 170 ? -25.999 20.626 8.229 1.00 36.81 170 VAL A C 1
ATOM 1414 O O . VAL A 1 170 ? -25.665 21.803 8.061 1.00 36.81 170 VAL A O 1
ATOM 1417 N N . PRO A 1 171 ? -27.214 20.324 8.728 1.00 33.03 171 PRO A N 1
ATOM 1418 C CA . PRO A 1 171 ? -28.097 21.361 9.238 1.00 33.03 171 PRO A CA 1
ATOM 1419 C C . PRO A 1 171 ? -27.470 21.980 10.488 1.00 33.03 171 PRO A C 1
ATOM 1421 O O . PRO A 1 171 ? -27.270 21.320 11.508 1.00 33.03 171 PRO A O 1
ATOM 1424 N N . SER A 1 172 ? -27.141 23.264 10.378 1.00 35.50 172 SER A N 1
ATOM 1425 C CA . SER A 1 172 ? -26.768 24.133 11.487 1.00 35.50 172 SER A CA 1
ATOM 1426 C C . SER A 1 172 ? -27.934 24.202 12.475 1.00 35.50 172 SER A C 1
ATOM 1428 O O . SER A 1 172 ? -28.960 24.817 12.188 1.00 35.50 172 SER A O 1
ATOM 1430 N N . ILE A 1 173 ? -27.797 23.557 13.634 1.00 36.62 173 ILE A N 1
ATOM 1431 C CA . ILE A 1 173 ? -28.624 23.883 14.796 1.00 36.62 173 ILE A CA 1
ATOM 1432 C C . ILE A 1 173 ? -27.940 25.075 15.461 1.00 36.62 173 ILE A C 1
ATOM 1434 O O . ILE A 1 173 ? -26.979 24.917 16.211 1.00 36.62 173 ILE A O 1
ATOM 1438 N N . ALA A 1 174 ? -28.398 26.267 15.089 1.00 35.00 174 ALA A N 1
ATOM 1439 C CA . ALA A 1 174 ? -28.124 27.501 15.803 1.00 35.00 174 ALA A CA 1
ATOM 1440 C C . ALA A 1 174 ? -29.130 27.663 16.951 1.00 35.00 174 ALA A C 1
ATOM 1442 O O . ALA A 1 174 ? -30.307 27.325 16.815 1.00 35.00 174 ALA A O 1
ATOM 1443 N N . ASP A 1 175 ? -28.619 28.184 18.062 1.00 34.00 175 ASP A N 1
ATOM 1444 C CA . ASP A 1 175 ? -29.330 28.601 19.264 1.00 34.00 175 ASP A CA 1
ATOM 1445 C C . ASP A 1 175 ? -30.623 29.384 18.995 1.00 34.00 175 ASP A C 1
ATOM 1447 O O . ASP A 1 175 ? -30.659 30.299 18.168 1.00 34.00 175 ASP A O 1
ATOM 1451 N N . ALA A 1 176 ? -31.645 29.112 19.806 1.00 31.55 176 ALA A N 1
ATOM 1452 C CA . ALA A 1 176 ? -32.687 30.079 20.121 1.00 31.55 176 ALA A CA 1
ATOM 1453 C C . ALA A 1 176 ? -33.267 29.808 21.519 1.00 31.55 176 ALA A C 1
ATOM 1455 O O . ALA A 1 176 ? -33.961 28.812 21.704 1.00 31.55 176 ALA A O 1
ATOM 1456 N N . GLY A 1 177 ? -33.006 30.748 22.437 1.00 35.75 177 GLY A N 1
ATOM 1457 C CA . GLY A 1 177 ? -33.959 31.232 23.451 1.00 35.75 177 GLY A CA 1
ATOM 1458 C C . GLY A 1 177 ? -34.207 30.371 24.676 1.00 35.75 177 GLY A C 1
ATOM 1459 O O . GLY A 1 177 ? -35.076 29.481 24.592 1.00 35.75 177 GLY A O 1
#

pLDDT: mean 78.0, std 19.21, range [31.55, 96.88]

Sequence (177 aa):
MKQALRRAMKRCAIPEDECLIGMTQGVFDTLTVIEHEQVERGIKWVRREIKQRCAAAEVAYSVEKWKEFWSYFERTWLKQYSIDVWNVFGLDNELVARTNNPLERFNRESNSRFPTPHPSMTTFVTVIKTISQEYVRRVADVPRGRVRRVPRETIRLPPDIESDVEEETVPSIADAG

Foldseek 3Di:
DLVVLLVLLVVLVPDVVLSVQCSDPPAVVVLQADDPVCNVVSVVVNVVSSVVVCVVVVHDDDVVSVVVSVVVCCCVCVPVDPSVVRHCHPPPLVVVLVPCVVVVVVVVQLVVQDPDPDDDPVSNVVSVVVVVVVVVVQVVCDVVVNDDDDDDDRDDDDPDDDPDDDDPDDDDPDDDD